Protein AF-A0A9P0K594-F1 (afdb_monomer)

Foldseek 3Di:
DPDDDPVVVVLVVLVVVLLVLLVVLVVLLVPDDDPVNVVLNVLNVLLSLLVVLCVVCVVLVVVLVVLLVVFDDDPCVVVVCVVCVVVVVVVVVVLVVVLVCVVVVVVVPPPDDDDDDDDDPDDCVVVVVVVLPPPDDDDVVVNSVVSSSVSSVSSSVSVVVSVVVLVVLVVSLVSSVVVLVVLVVCLVPDPDDPVVSVVSVVVSVVSVVSSVVSVVSSCVSCVVSCCVSVVSVVVVVVLVVVLVCLVVVPLVVPPVCVVVSVVVNVVSVVDDFDADVVPGTPDPVRVSVVSVVVVVVVVVVVVVVVVVD

Secondary structure (DSSP, 8-state):
-----HHHHHHHHHHHHHHHHHHHHHHHTTTS-HHHHHHHHHHHHHHHHHHHHHHHTHHHHHHHHHHHTTSPP-TTHHHHHHHHHHHHHHHHHHHHHHHHHHHHHHHS--TT------S---SHHHHHHHHTT--SSS-HHHHHHHHHHHHHHHHHHHHHHHHHHHHHHHHHHHHHHHHHHHHHHHHHT--S-HHHHHHHHHHHHHHHHHHHHHHHHHHHHHHHHHHHHHHHHHHHHHHHHHHHHHHHS-GGG-TTTHHHHHHHHHHHTSPP-EEETTTEEESHHHHHHHHHHHHHHHHHHHHHHTT--

InterPro domains:
  IPR004117 Olfactory receptor, insect [PF02949] (76-232)
  IPR004117 Olfactory receptor, insect [PF02949] (240-292)
  IPR004117 Olfactory receptor, insect [PTHR21137] (39-235)

Sequence (309 aa):
MKDTPQSFFVVLQLFDRIEKLLIYSYRIQHCLPSDKAEYVLLCVKYALVRTSVLFFGRKQMRALIETTKQFWGMENYEAIVKRTRKGRITYIWITFSFVLSGCLKRHLNLSQTGLYYPRFFSKHVWVLISDLSNPEISDKSNLSKQIHDIAEEWGLLGFISYDILVRTLLIQITVQLEMLNKKLLVLYDSKEPESIIRNKLRECVEHYCLLMWFADGVNKLFSKAFLVTFASDIFSCTISDLSTNAYLSNWQNNIDYRKDILLVIRAMQIPFGISAGSIMPINMQTLLAACKAMVSYCMFLRTVDGSAN

Mean predicted aligned er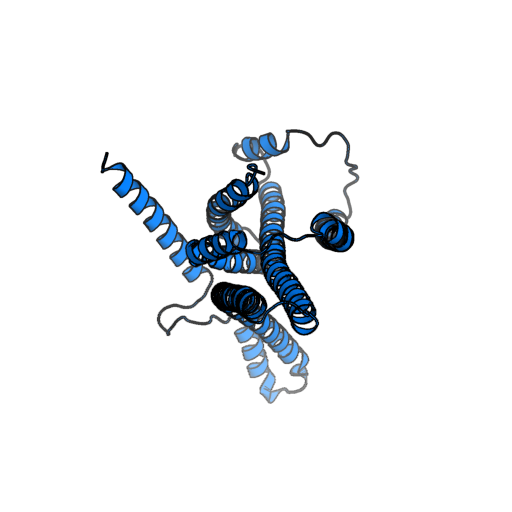ror: 14.57 Å

Organism: Acanthoscelides obtectus (NCBI:txid200917)

Structure (mmCIF, N/CA/C/O backbone):
data_AF-A0A9P0K594-F1
#
_entry.id   AF-A0A9P0K594-F1
#
loop_
_atom_site.group_PDB
_atom_site.id
_atom_site.type_symbol
_atom_site.label_atom_id
_atom_site.label_alt_id
_atom_site.label_comp_id
_atom_site.label_asym_id
_atom_site.label_entity_id
_atom_site.label_seq_id
_atom_site.pdbx_PDB_ins_code
_atom_site.Cartn_x
_atom_site.Cartn_y
_atom_site.Cartn_z
_atom_site.occupancy
_atom_site.B_iso_or_equiv
_atom_site.auth_seq_id
_atom_site.auth_comp_id
_atom_site.auth_asym_id
_atom_site.auth_atom_id
_atom_site.pdbx_PDB_model_num
ATOM 1 N N . MET A 1 1 ? -16.296 20.753 13.011 1.00 37.75 1 MET A N 1
ATOM 2 C CA . MET A 1 1 ? -15.073 20.619 12.189 1.00 37.75 1 MET A CA 1
ATOM 3 C C . MET A 1 1 ? -15.480 20.394 10.738 1.00 37.75 1 MET A C 1
ATOM 5 O O . MET A 1 1 ? -15.818 19.279 10.372 1.00 37.75 1 MET A O 1
ATOM 9 N N . LYS A 1 2 ? -15.540 21.466 9.944 1.00 37.59 2 LYS A N 1
ATOM 10 C CA . LYS A 1 2 ? -15.795 21.440 8.497 1.00 37.59 2 LYS A CA 1
ATOM 11 C C . LYS A 1 2 ? -14.609 22.135 7.840 1.00 37.59 2 LYS A C 1
ATOM 13 O O . LYS A 1 2 ? -14.719 23.303 7.532 1.00 37.59 2 LYS A O 1
ATOM 18 N N . ASP A 1 3 ? -13.475 21.455 7.737 1.00 51.53 3 ASP A N 1
ATOM 19 C CA . ASP A 1 3 ? -12.375 21.902 6.880 1.00 51.53 3 ASP A CA 1
ATOM 20 C C . ASP A 1 3 ? -11.425 20.739 6.625 1.00 51.53 3 ASP A C 1
ATOM 22 O O . ASP A 1 3 ? -10.676 20.347 7.516 1.00 51.53 3 ASP A O 1
ATOM 26 N N . THR A 1 4 ? -11.536 20.180 5.414 1.00 46.47 4 THR A N 1
ATOM 27 C CA . THR A 1 4 ? -10.555 19.493 4.536 1.00 46.47 4 THR A CA 1
ATOM 28 C C . THR A 1 4 ? -11.249 18.404 3.689 1.00 46.47 4 THR A C 1
ATOM 30 O O . THR A 1 4 ? -12.211 17.804 4.169 1.00 46.47 4 THR A O 1
ATOM 33 N N . PRO A 1 5 ? -10.816 18.150 2.424 1.00 50.62 5 PRO A N 1
ATOM 34 C CA . PRO A 1 5 ? -9.401 18.050 2.060 1.00 50.62 5 PRO A CA 1
ATOM 35 C C . PRO A 1 5 ? -8.961 18.767 0.776 1.00 50.62 5 PRO A C 1
ATOM 37 O O . PRO A 1 5 ? -9.141 18.274 -0.336 1.00 50.62 5 PRO A O 1
ATOM 40 N N . GLN A 1 6 ? -8.169 19.831 0.962 1.00 39.44 6 GLN A N 1
ATOM 41 C CA . GLN A 1 6 ? -7.168 20.286 -0.016 1.00 39.44 6 GLN A CA 1
ATOM 42 C C . GLN A 1 6 ? -6.188 19.166 -0.421 1.00 39.44 6 GLN A C 1
ATOM 44 O O . GLN A 1 6 ? -5.657 19.184 -1.528 1.00 39.44 6 GLN A O 1
ATOM 49 N N . SER A 1 7 ? -5.986 18.143 0.418 1.00 37.09 7 SER A N 1
ATOM 50 C CA . SER A 1 7 ? -5.142 16.986 0.093 1.00 37.09 7 SER A CA 1
ATOM 51 C C . SER A 1 7 ? -5.691 16.116 -1.049 1.00 37.09 7 SER A C 1
ATOM 53 O O . SER A 1 7 ? -4.927 15.379 -1.665 1.00 37.09 7 SER A O 1
ATOM 55 N N . PHE A 1 8 ? -6.981 16.222 -1.392 1.00 44.56 8 PHE A N 1
ATOM 56 C CA . PHE A 1 8 ? -7.616 15.399 -2.431 1.00 44.56 8 PHE A CA 1
ATOM 57 C C . PHE A 1 8 ? -7.384 15.934 -3.851 1.00 44.56 8 PHE A C 1
ATOM 59 O O . PHE A 1 8 ? -7.249 15.164 -4.803 1.00 44.56 8 PHE A O 1
ATOM 66 N N . PHE A 1 9 ? -7.279 17.259 -3.992 1.00 45.38 9 PHE A N 1
ATOM 67 C CA . PHE A 1 9 ? -6.970 17.911 -5.268 1.00 45.38 9 PHE A CA 1
ATOM 68 C C . PHE A 1 9 ? -5.552 17.558 -5.744 1.00 45.38 9 PHE A C 1
ATOM 70 O O . PHE A 1 9 ? -5.319 17.367 -6.935 1.00 45.38 9 PHE A O 1
ATOM 77 N N . VAL A 1 10 ? -4.631 17.358 -4.795 1.00 46.38 10 VAL A N 1
ATOM 78 C CA . VAL A 1 10 ? -3.248 16.931 -5.054 1.00 46.38 10 VAL A CA 1
ATOM 79 C C . VAL A 1 10 ? -3.199 15.537 -5.687 1.00 46.38 10 VAL A C 1
ATOM 81 O O . VAL A 1 10 ? -2.424 15.316 -6.613 1.00 46.38 10 VAL A O 1
ATOM 84 N N . VAL A 1 11 ? -4.060 14.609 -5.254 1.00 43.50 11 VAL A N 1
ATOM 85 C CA . VAL A 1 11 ? -4.103 13.236 -5.790 1.00 43.50 11 VAL A CA 1
ATOM 86 C C . VAL A 1 11 ? -4.628 13.213 -7.230 1.00 43.50 11 VAL A C 1
ATOM 88 O O . VAL A 1 11 ? -4.077 12.510 -8.072 1.00 43.50 11 VAL A O 1
ATOM 91 N N . LEU A 1 12 ? -5.646 14.020 -7.551 1.00 44.66 12 LEU A N 1
ATOM 92 C CA . LEU A 1 12 ? -6.168 14.141 -8.921 1.00 44.66 12 LEU A CA 1
ATOM 93 C C . LEU A 1 12 ? -5.188 14.851 -9.867 1.00 44.66 12 LEU A C 1
ATOM 95 O O . LEU A 1 12 ? -5.023 14.413 -11.003 1.00 44.66 12 LEU A O 1
ATOM 99 N N . GLN A 1 13 ? -4.476 15.878 -9.393 1.00 51.50 13 GLN A N 1
ATOM 100 C CA . GLN A 1 13 ? -3.387 16.505 -10.153 1.00 51.50 13 GLN A CA 1
ATOM 101 C C . GLN A 1 13 ? -2.198 15.561 -10.384 1.00 51.50 13 GLN A C 1
ATOM 103 O O . GLN A 1 13 ? -1.484 15.711 -11.375 1.00 51.50 13 GLN A O 1
ATOM 108 N N . LEU A 1 14 ? -1.983 14.582 -9.500 1.00 48.81 14 LEU A N 1
ATOM 109 C CA . LEU A 1 14 ? -0.972 13.540 -9.681 1.00 48.81 14 LEU A CA 1
ATOM 110 C C . LEU A 1 14 ? -1.296 12.635 -10.882 1.00 48.81 14 LEU A C 1
ATOM 112 O O . LEU A 1 14 ? -0.387 12.267 -11.620 1.00 48.81 14 LEU A O 1
ATOM 116 N N . PHE A 1 15 ? -2.577 12.336 -11.128 1.00 49.56 15 PHE A N 1
ATOM 117 C CA . PHE A 1 15 ? -3.004 11.478 -12.242 1.00 49.56 15 PHE A CA 1
ATOM 118 C C . PHE A 1 15 ? -2.795 12.112 -13.625 1.00 49.56 15 PHE A C 1
ATOM 120 O O . PHE A 1 15 ? -2.279 11.441 -14.514 1.00 49.56 15 PHE A O 1
ATOM 127 N N . ASP A 1 16 ? -3.090 13.404 -13.793 1.00 50.69 16 ASP A N 1
ATOM 128 C CA . ASP A 1 16 ? -2.850 14.138 -15.055 1.00 50.69 16 ASP A CA 1
ATOM 129 C C . ASP A 1 16 ? -1.342 14.251 -15.389 1.00 50.69 16 ASP A C 1
ATOM 131 O O . ASP A 1 16 ? -0.923 14.347 -16.543 1.00 50.69 16 ASP A O 1
ATOM 135 N N . ARG A 1 17 ? -0.481 14.181 -14.364 1.00 56.66 17 ARG A N 1
ATOM 136 C CA . ARG A 1 17 ? 0.984 14.189 -14.514 1.00 56.66 17 ARG A CA 1
ATOM 137 C C . ARG A 1 17 ? 1.564 12.819 -14.880 1.00 56.66 17 ARG A C 1
ATOM 139 O O . ARG A 1 17 ? 2.596 12.770 -15.547 1.00 56.66 17 ARG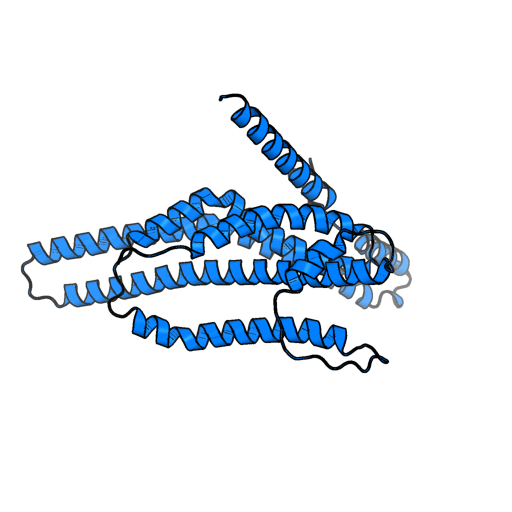 A O 1
ATOM 146 N N . ILE A 1 18 ? 0.903 11.722 -14.504 1.00 51.19 18 ILE A N 1
ATOM 147 C CA . ILE A 1 18 ? 1.322 10.351 -14.849 1.00 51.19 18 ILE A CA 1
ATOM 148 C C . ILE A 1 18 ? 1.210 10.096 -16.362 1.00 51.19 18 ILE A C 1
ATOM 150 O O . ILE A 1 18 ? 2.094 9.470 -16.944 1.00 51.19 18 ILE A O 1
ATOM 154 N N . GLU A 1 19 ? 0.190 10.647 -17.027 1.00 52.56 19 GLU A N 1
ATOM 155 C CA . GLU A 1 19 ? 0.042 10.574 -18.490 1.00 52.56 19 GLU A CA 1
ATOM 156 C C . GLU A 1 19 ? 1.221 11.239 -19.220 1.00 52.56 19 GLU A C 1
ATOM 158 O O . GLU A 1 19 ? 1.791 10.682 -20.161 1.00 52.56 19 GLU A O 1
ATOM 163 N N . LYS A 1 20 ? 1.669 12.398 -18.723 1.00 58.66 20 LYS A N 1
ATOM 164 C CA . LYS A 1 20 ? 2.838 13.104 -19.266 1.00 58.66 20 LYS A CA 1
ATOM 165 C C . LYS A 1 20 ? 4.134 12.321 -19.039 1.00 58.66 20 LYS A C 1
ATOM 167 O O . LYS A 1 20 ? 4.968 12.281 -19.939 1.00 58.66 20 LYS A O 1
ATOM 172 N N . LEU A 1 21 ? 4.280 11.645 -17.894 1.00 53.19 21 LEU A N 1
ATOM 173 C CA . LEU A 1 21 ? 5.425 10.772 -17.591 1.00 53.19 21 LEU A CA 1
ATOM 174 C C . LEU A 1 21 ? 5.492 9.536 -18.510 1.00 53.19 21 LEU A C 1
ATOM 176 O O . LEU A 1 21 ? 6.586 9.120 -18.893 1.00 53.19 21 LEU A O 1
ATOM 180 N N . LEU A 1 22 ? 4.346 8.981 -18.920 1.00 53.72 22 LEU A N 1
ATOM 181 C CA . LEU A 1 22 ? 4.273 7.862 -19.872 1.00 53.72 22 LEU A CA 1
ATOM 182 C C . LEU A 1 22 ? 4.777 8.243 -21.267 1.00 53.72 22 LEU A C 1
ATOM 184 O O . LEU A 1 22 ? 5.574 7.520 -21.862 1.00 53.72 22 LEU A O 1
ATOM 188 N N . ILE A 1 23 ? 4.346 9.398 -21.777 1.00 58.41 23 ILE A N 1
ATOM 189 C CA . ILE A 1 23 ? 4.795 9.920 -23.076 1.00 58.41 23 ILE A CA 1
ATOM 190 C C . ILE A 1 23 ? 6.301 10.230 -23.037 1.00 58.41 23 ILE A C 1
ATOM 192 O O . ILE A 1 23 ? 7.009 10.037 -24.029 1.00 58.41 23 ILE A O 1
ATOM 196 N N . TYR A 1 24 ? 6.800 10.672 -21.881 1.00 58.31 24 TYR A N 1
ATOM 197 C CA . TYR A 1 24 ? 8.203 11.019 -21.688 1.00 58.31 24 TYR A CA 1
ATOM 198 C C . TYR A 1 24 ? 9.124 9.793 -21.617 1.00 58.31 24 TYR A C 1
ATOM 200 O O . TYR A 1 24 ? 10.158 9.767 -22.285 1.00 58.31 24 TYR A O 1
ATOM 208 N N . SER A 1 25 ? 8.737 8.754 -20.868 1.00 53.56 25 SER A N 1
ATOM 209 C CA . SER A 1 25 ? 9.539 7.527 -20.726 1.00 53.56 25 SER A CA 1
ATOM 210 C C . SER A 1 25 ? 9.763 6.815 -22.065 1.00 53.56 25 SER A C 1
ATOM 212 O O . SER A 1 25 ? 10.855 6.308 -22.321 1.00 53.56 25 SER A O 1
ATOM 214 N N . TYR A 1 26 ? 8.778 6.877 -22.967 1.00 57.50 26 TYR A N 1
ATOM 215 C CA . TYR A 1 26 ? 8.894 6.352 -24.327 1.00 57.50 26 TYR A CA 1
ATOM 216 C C . TYR A 1 26 ? 9.979 7.053 -25.157 1.00 57.50 26 TYR A C 1
ATOM 218 O O . TYR A 1 26 ? 10.707 6.403 -25.903 1.00 57.50 26 TYR A O 1
ATOM 226 N N . ARG A 1 27 ? 10.126 8.377 -25.021 1.00 58.50 27 ARG A N 1
ATOM 227 C CA . ARG A 1 27 ? 11.164 9.133 -25.744 1.00 58.50 27 ARG A CA 1
ATOM 228 C C . ARG A 1 27 ? 12.565 8.859 -25.197 1.00 58.50 27 ARG A C 1
ATOM 230 O O . ARG A 1 27 ? 13.514 8.817 -25.972 1.00 58.50 27 ARG A O 1
ATOM 237 N N . ILE A 1 28 ? 12.686 8.632 -23.889 1.00 55.47 28 ILE A N 1
ATOM 238 C CA . ILE A 1 28 ? 13.959 8.342 -23.210 1.00 55.47 28 ILE A CA 1
ATOM 239 C C . ILE A 1 28 ? 14.567 7.012 -23.693 1.00 55.47 28 ILE A C 1
ATOM 241 O O . ILE A 1 28 ? 15.782 6.922 -23.858 1.00 55.47 28 ILE A O 1
ATOM 245 N N . GLN A 1 29 ? 13.737 6.008 -23.999 1.00 55.19 29 GLN A N 1
ATOM 246 C CA . GLN A 1 29 ? 14.190 4.681 -24.439 1.00 55.19 29 GLN A CA 1
ATOM 247 C C . GLN A 1 29 ? 15.025 4.705 -25.737 1.00 55.19 29 GLN A C 1
ATOM 249 O O . GLN A 1 29 ? 15.831 3.806 -25.956 1.00 55.19 29 GLN A O 1
ATOM 254 N N . HIS A 1 30 ? 14.879 5.733 -26.579 1.00 59.25 30 HIS A N 1
ATOM 255 C CA . HIS A 1 30 ? 15.617 5.860 -27.840 1.00 59.25 30 HIS A CA 1
ATOM 256 C C . HIS A 1 30 ? 16.958 6.610 -27.728 1.00 59.25 30 HIS A C 1
ATOM 258 O O . HIS A 1 30 ? 17.701 6.643 -28.706 1.00 59.25 30 HIS A O 1
ATOM 264 N N . CYS A 1 31 ? 17.282 7.202 -26.572 1.00 55.47 31 CYS A N 1
ATOM 265 C CA . CYS A 1 31 ? 18.417 8.126 -26.435 1.00 55.47 31 CYS A CA 1
ATOM 266 C C . CYS A 1 31 ? 19.561 7.629 -25.528 1.00 55.47 31 CYS A C 1
ATOM 268 O O . CYS A 1 31 ? 20.557 8.338 -25.395 1.00 55.47 31 CYS A O 1
ATOM 270 N N . LEU A 1 32 ? 19.444 6.462 -24.881 1.00 53.22 32 LEU A N 1
ATOM 271 C CA . LEU A 1 32 ? 20.376 6.028 -23.826 1.00 53.22 32 LEU A CA 1
ATOM 272 C C . LEU A 1 32 ? 21.213 4.786 -24.185 1.00 53.22 32 LEU A C 1
ATOM 274 O O . LEU A 1 32 ? 20.723 3.897 -24.882 1.00 53.22 32 LEU A O 1
ATOM 278 N N . PRO A 1 33 ? 22.443 4.673 -23.636 1.00 62.56 33 PRO A N 1
ATOM 279 C CA . PRO A 1 33 ? 23.202 3.424 -23.609 1.00 62.56 33 PRO A CA 1
ATOM 280 C C . PRO A 1 33 ? 22.428 2.332 -22.856 1.00 62.56 33 PRO A C 1
ATOM 282 O O . PRO A 1 33 ? 21.849 2.603 -21.797 1.00 62.56 33 PRO A O 1
ATOM 285 N N . SER A 1 34 ? 22.457 1.111 -23.396 1.00 60.75 34 SER A N 1
ATOM 286 C CA . SER A 1 34 ? 21.616 -0.032 -22.997 1.00 60.75 34 SER A CA 1
ATOM 287 C C . SER A 1 34 ? 21.572 -0.269 -21.480 1.00 60.75 34 SER A C 1
ATOM 289 O O . SER A 1 34 ? 20.502 -0.394 -20.892 1.00 60.75 34 SER A O 1
ATOM 291 N N . ASP A 1 35 ? 22.727 -0.228 -20.825 1.00 55.16 35 ASP A N 1
ATOM 292 C CA . ASP A 1 35 ? 22.915 -0.763 -19.472 1.00 55.16 35 ASP A CA 1
ATOM 293 C C . ASP A 1 35 ? 22.298 0.131 -18.377 1.00 55.16 35 ASP A C 1
ATOM 295 O O . ASP A 1 35 ? 21.862 -0.343 -17.330 1.00 55.16 35 ASP A O 1
ATOM 299 N N . LYS A 1 36 ? 22.239 1.452 -18.605 1.00 58.94 36 LYS A N 1
ATOM 300 C CA . LYS A 1 36 ? 21.627 2.413 -17.662 1.00 58.94 36 LYS A CA 1
ATOM 301 C C . LYS A 1 36 ? 20.150 2.651 -17.960 1.00 58.94 36 LYS A C 1
ATOM 303 O O . LYS A 1 36 ? 19.387 2.958 -17.045 1.00 58.94 36 LYS A O 1
ATOM 308 N N . ALA A 1 37 ? 19.753 2.493 -19.224 1.00 62.16 37 ALA A N 1
ATOM 309 C CA . ALA A 1 37 ? 18.364 2.617 -19.642 1.00 62.16 37 ALA A CA 1
ATOM 310 C C . ALA A 1 37 ? 17.477 1.571 -18.955 1.00 62.16 37 ALA A C 1
ATOM 312 O O . ALA A 1 37 ? 16.358 1.890 -18.561 1.00 62.16 37 ALA A O 1
ATOM 313 N N . GLU A 1 38 ? 17.978 0.347 -18.763 1.00 61.81 38 GLU A N 1
ATOM 314 C CA . GLU A 1 38 ? 17.195 -0.750 -18.189 1.00 61.81 38 GLU A CA 1
ATOM 315 C C . GLU A 1 38 ? 16.740 -0.488 -16.753 1.00 61.81 38 GLU A C 1
ATOM 317 O O . GLU A 1 38 ? 15.555 -0.656 -16.462 1.00 61.81 38 GLU A O 1
ATOM 322 N N . TYR A 1 39 ? 17.630 -0.020 -15.871 1.00 61.00 39 TYR A N 1
ATOM 323 C CA . TYR A 1 39 ? 17.284 0.219 -14.465 1.00 61.00 39 TYR A CA 1
ATOM 324 C C . TYR A 1 39 ? 16.237 1.326 -14.306 1.00 61.00 39 TYR A C 1
ATOM 326 O O . TYR A 1 39 ? 15.264 1.185 -13.566 1.00 61.00 39 TYR A O 1
ATOM 334 N N . VAL A 1 40 ? 16.394 2.430 -15.034 1.00 62.00 40 VAL A N 1
ATOM 335 C CA . VAL A 1 40 ? 15.448 3.550 -14.946 1.00 62.00 40 VAL A CA 1
ATOM 336 C C . VAL A 1 40 ? 14.124 3.204 -15.599 1.00 62.00 40 VAL A C 1
ATOM 338 O O . VAL A 1 40 ? 13.068 3.512 -15.047 1.00 62.00 40 VAL A O 1
ATOM 341 N N . LEU A 1 41 ? 14.155 2.474 -16.712 1.00 66.56 41 LEU A N 1
ATOM 342 C CA . LEU A 1 41 ? 12.946 1.945 -17.319 1.00 66.56 41 LEU A CA 1
ATOM 343 C C . LEU A 1 41 ? 12.225 0.982 -16.366 1.00 66.56 41 LEU A C 1
ATOM 345 O O . LEU A 1 41 ? 10.999 1.010 -16.302 1.00 66.56 41 LEU A O 1
ATOM 349 N N . LEU A 1 42 ? 12.958 0.168 -15.603 1.00 67.12 42 LEU A N 1
ATOM 350 C CA . LEU A 1 42 ? 12.404 -0.722 -14.586 1.00 67.12 42 LEU A CA 1
ATOM 351 C C . LEU A 1 42 ? 11.715 0.074 -13.465 1.00 67.12 42 LEU A C 1
ATOM 353 O O . LEU A 1 42 ? 10.530 -0.134 -13.216 1.00 67.12 42 LEU A O 1
ATOM 357 N N . CYS A 1 43 ? 12.395 1.050 -12.857 1.00 65.81 43 CYS A N 1
ATOM 358 C CA . CYS A 1 43 ? 11.819 1.914 -11.818 1.00 65.81 43 CYS A CA 1
ATOM 359 C C . CYS A 1 43 ? 10.559 2.652 -12.298 1.00 65.81 43 CYS A C 1
ATOM 361 O O . CYS A 1 43 ? 9.540 2.685 -11.602 1.00 65.81 43 CYS A O 1
ATOM 363 N N . VAL A 1 44 ? 10.600 3.199 -13.516 1.00 68.44 44 VAL A N 1
ATOM 364 C CA . VAL A 1 44 ? 9.455 3.875 -14.133 1.00 68.44 44 VAL A CA 1
ATOM 365 C C . VAL A 1 44 ? 8.314 2.886 -14.385 1.00 68.44 44 VAL A C 1
ATOM 367 O O . VAL A 1 44 ? 7.172 3.195 -14.054 1.00 68.44 44 VAL A O 1
ATOM 370 N N . LYS A 1 45 ? 8.592 1.670 -14.875 1.00 71.81 45 LYS A N 1
ATOM 371 C CA . LYS A 1 45 ? 7.578 0.611 -15.041 1.00 71.81 45 LYS A CA 1
ATOM 372 C C . LYS A 1 45 ? 6.895 0.271 -13.718 1.00 71.81 45 LYS A C 1
ATOM 374 O O . LYS A 1 45 ? 5.668 0.230 -13.677 1.00 71.81 45 LYS A O 1
ATOM 379 N N . TYR A 1 46 ? 7.651 0.091 -12.636 1.00 71.88 46 TYR A N 1
ATOM 380 C CA . TYR A 1 46 ? 7.075 -0.198 -11.318 1.00 71.88 46 TYR A CA 1
ATOM 381 C C . TYR A 1 46 ? 6.178 0.927 -10.813 1.00 71.88 46 TYR A C 1
ATOM 383 O O . TYR A 1 46 ? 5.049 0.676 -10.379 1.00 71.88 46 TYR A O 1
ATOM 391 N N . ALA A 1 47 ? 6.646 2.173 -10.907 1.00 71.06 47 ALA A N 1
ATOM 392 C CA . ALA A 1 47 ? 5.860 3.334 -10.512 1.00 71.06 47 ALA A CA 1
ATOM 393 C C . ALA A 1 47 ? 4.567 3.445 -11.338 1.00 71.06 47 ALA A C 1
ATOM 395 O O . ALA A 1 47 ? 3.490 3.692 -10.786 1.00 71.06 47 ALA A O 1
ATOM 396 N N . LEU A 1 48 ? 4.647 3.195 -12.647 1.00 72.12 48 LEU A N 1
ATOM 397 C CA . LEU A 1 48 ? 3.508 3.226 -13.562 1.00 72.12 48 LEU A CA 1
ATOM 398 C C . LEU A 1 48 ? 2.498 2.118 -13.288 1.00 72.12 48 LEU A C 1
ATOM 400 O O . LEU A 1 48 ? 1.302 2.390 -13.256 1.00 72.12 48 LEU A O 1
ATOM 404 N N . VAL A 1 49 ? 2.945 0.884 -13.054 1.00 74.94 49 VAL A N 1
ATOM 405 C CA . VAL A 1 49 ? 2.053 -0.236 -12.724 1.00 74.94 49 VAL A CA 1
ATOM 406 C C . VAL A 1 49 ? 1.283 0.065 -11.438 1.00 74.94 49 VAL A C 1
ATOM 408 O O . VAL A 1 49 ? 0.056 -0.038 -11.415 1.00 74.94 49 VAL A O 1
ATOM 411 N N . ARG A 1 50 ? 1.970 0.517 -10.383 1.00 76.75 50 ARG A N 1
ATOM 412 C CA . ARG A 1 50 ? 1.333 0.842 -9.096 1.00 76.75 50 ARG A CA 1
ATOM 413 C C . ARG A 1 50 ? 0.345 2.002 -9.208 1.00 76.75 50 ARG A C 1
ATOM 415 O O . ARG A 1 50 ? -0.780 1.911 -8.717 1.00 76.75 50 ARG A O 1
ATOM 422 N N . THR A 1 51 ? 0.729 3.079 -9.892 1.00 75.31 51 THR A N 1
ATOM 423 C CA . THR A 1 51 ? -0.161 4.231 -10.112 1.00 75.31 51 THR A CA 1
ATOM 424 C C . THR A 1 51 ? -1.337 3.893 -11.028 1.00 75.31 51 THR A C 1
ATOM 426 O O . THR A 1 51 ? -2.452 4.358 -10.787 1.00 75.31 51 THR A O 1
ATOM 429 N N . SER A 1 52 ? -1.144 3.008 -12.007 1.00 77.25 52 SER A N 1
ATOM 430 C CA . SER A 1 52 ? -2.221 2.483 -12.851 1.00 77.25 52 SER A CA 1
ATOM 431 C C . SER A 1 52 ? -3.239 1.693 -12.037 1.00 77.25 52 SER A C 1
ATOM 433 O O . SER A 1 52 ? -4.438 1.852 -12.247 1.00 77.25 52 SER A O 1
ATOM 435 N N . VAL A 1 53 ? -2.804 0.896 -11.055 1.00 79.00 53 VAL A N 1
ATOM 436 C CA . VAL A 1 53 ? -3.742 0.189 -10.168 1.00 79.00 53 VAL A CA 1
ATOM 437 C C . VAL A 1 53 ? -4.600 1.169 -9.373 1.00 79.00 53 VAL A C 1
ATOM 439 O O . VAL A 1 53 ? -5.814 0.982 -9.295 1.00 79.00 53 VAL A O 1
ATOM 442 N N . LEU A 1 54 ? -4.020 2.260 -8.865 1.00 80.00 54 LEU A N 1
ATOM 443 C CA . LEU A 1 54 ? -4.801 3.322 -8.222 1.00 80.00 54 LEU A CA 1
ATOM 444 C C . LEU A 1 54 ? -5.768 4.006 -9.201 1.00 80.00 54 LEU A C 1
ATOM 446 O O . LEU A 1 54 ? -6.890 4.340 -8.820 1.00 80.00 54 LEU A O 1
ATOM 450 N N . PHE A 1 55 ? -5.362 4.188 -10.459 1.00 79.19 55 PHE A N 1
ATOM 451 C CA . PHE A 1 55 ? -6.198 4.798 -11.492 1.00 79.19 55 PHE A CA 1
ATOM 452 C C . PHE A 1 55 ? -7.393 3.916 -11.875 1.00 79.19 55 PHE A C 1
ATOM 454 O O . PHE A 1 55 ? -8.536 4.381 -11.862 1.00 79.19 55 PHE A O 1
ATOM 461 N N . PHE A 1 56 ? -7.164 2.635 -12.172 1.00 81.12 56 PHE A N 1
ATOM 462 C CA . PHE A 1 56 ? -8.235 1.683 -12.484 1.00 81.12 56 PHE A CA 1
ATOM 463 C C . PHE A 1 56 ? -9.111 1.402 -11.263 1.00 81.12 56 PHE A C 1
ATOM 465 O O . PHE A 1 56 ? -10.332 1.292 -11.376 1.00 81.12 56 PHE A O 1
ATOM 472 N N . GLY A 1 57 ? -8.501 1.379 -10.081 1.00 84.12 57 GLY A N 1
ATOM 473 C CA . GLY A 1 57 ? -9.171 1.231 -8.800 1.00 84.12 57 GLY A CA 1
ATOM 474 C C . GLY A 1 57 ? -9.788 2.516 -8.246 1.00 84.12 57 GLY A C 1
ATOM 475 O O . GLY A 1 57 ? -10.279 2.507 -7.121 1.00 84.12 57 GLY A O 1
ATOM 476 N N . ARG A 1 58 ? -9.819 3.631 -8.994 1.00 86.38 58 ARG A N 1
ATOM 477 C CA . ARG A 1 58 ? -10.235 4.946 -8.461 1.00 86.38 58 ARG A CA 1
ATOM 478 C C . ARG A 1 58 ? -11.633 4.962 -7.842 1.00 86.38 58 ARG A C 1
ATOM 480 O O . ARG A 1 58 ? -11.862 5.669 -6.865 1.00 86.38 58 ARG A O 1
ATOM 487 N N . LYS A 1 59 ? -12.576 4.186 -8.396 1.00 89.50 59 LYS A N 1
ATOM 488 C CA . LYS A 1 59 ? -13.942 4.067 -7.853 1.00 89.50 59 LYS A CA 1
ATOM 489 C C . LYS A 1 59 ? -13.929 3.358 -6.495 1.00 89.50 59 LYS A C 1
ATOM 491 O O . LYS A 1 59 ? -14.575 3.828 -5.566 1.00 89.50 59 LYS A O 1
ATOM 496 N N . GLN A 1 60 ? -13.155 2.279 -6.377 1.00 90.81 60 GLN A N 1
ATOM 497 C CA . GLN A 1 60 ? -12.989 1.527 -5.129 1.00 90.81 60 GLN A CA 1
ATOM 498 C C . GLN A 1 60 ? -12.235 2.357 -4.092 1.00 90.81 60 GLN A C 1
ATOM 500 O O . GLN A 1 60 ? -12.677 2.449 -2.957 1.00 90.81 60 GLN A O 1
ATOM 505 N N . MET A 1 61 ? -11.163 3.041 -4.497 1.00 89.56 61 MET A N 1
ATOM 506 C CA . MET A 1 61 ? -10.429 3.961 -3.630 1.00 89.56 61 MET A CA 1
ATOM 507 C C . MET A 1 61 ? -11.336 5.079 -3.101 1.00 89.56 61 MET A C 1
ATOM 509 O O . MET A 1 61 ? -11.330 5.362 -1.908 1.00 89.56 61 MET A O 1
ATOM 513 N N . ARG A 1 62 ? -12.169 5.690 -3.957 1.00 89.00 62 ARG A N 1
ATOM 514 C CA . ARG A 1 62 ? -13.153 6.690 -3.516 1.00 89.00 62 ARG A CA 1
ATOM 515 C C . ARG A 1 62 ? -14.141 6.098 -2.508 1.00 89.00 62 ARG A C 1
ATOM 517 O O . ARG A 1 62 ? -14.404 6.741 -1.501 1.00 89.00 62 ARG A O 1
ATOM 524 N N . ALA A 1 63 ? -14.657 4.896 -2.766 1.00 93.38 63 ALA A N 1
ATOM 525 C CA . ALA A 1 63 ? -15.569 4.214 -1.850 1.00 93.38 63 ALA A CA 1
ATOM 526 C C . ALA A 1 63 ? -14.909 3.938 -0.491 1.00 93.38 63 ALA A C 1
ATOM 528 O O . ALA A 1 63 ? -15.496 4.270 0.531 1.00 93.38 63 ALA A O 1
ATOM 529 N N . LEU A 1 64 ? -13.666 3.440 -0.477 1.00 91.12 64 LEU A N 1
ATOM 530 C CA . LEU A 1 64 ? -12.886 3.244 0.748 1.00 91.12 64 LEU A CA 1
ATOM 531 C C . LEU A 1 64 ? -12.764 4.548 1.534 1.00 91.12 64 LEU A C 1
ATOM 533 O O . LEU A 1 64 ? -13.078 4.587 2.719 1.00 91.12 64 LEU A O 1
ATOM 537 N N . ILE A 1 65 ? -12.363 5.634 0.873 1.00 88.31 65 ILE A N 1
ATOM 538 C CA . ILE A 1 65 ? -12.219 6.933 1.536 1.00 88.31 65 ILE A CA 1
ATOM 539 C C . ILE A 1 65 ? -13.559 7.404 2.113 1.00 88.31 65 ILE A C 1
ATOM 541 O O . ILE A 1 65 ? -13.593 7.906 3.234 1.00 88.31 65 ILE A O 1
ATOM 545 N N . GLU A 1 66 ? -14.668 7.198 1.409 1.00 91.31 66 GLU A N 1
ATOM 546 C CA . GLU A 1 66 ? -15.989 7.551 1.929 1.00 91.31 66 GLU A CA 1
ATOM 547 C C . GLU A 1 66 ? -16.372 6.706 3.152 1.00 91.31 66 GLU A C 1
ATOM 549 O O . GLU A 1 66 ? -16.870 7.246 4.138 1.00 91.31 66 GLU A O 1
ATOM 554 N N . THR A 1 67 ? -16.050 5.410 3.148 1.00 92.75 67 THR A N 1
ATOM 555 C CA . THR A 1 67 ? -16.229 4.527 4.308 1.00 92.75 67 THR A CA 1
ATOM 556 C C . THR A 1 67 ? -15.405 4.989 5.511 1.00 92.75 67 THR A C 1
ATOM 558 O O . THR A 1 67 ? -15.899 4.917 6.634 1.00 92.75 67 THR A O 1
ATOM 561 N N . THR A 1 68 ? -14.202 5.552 5.317 1.00 91.19 68 THR A N 1
ATOM 562 C CA . THR A 1 68 ? -13.408 6.075 6.451 1.00 91.19 68 THR A CA 1
ATOM 563 C C . THR A 1 68 ? -14.093 7.218 7.205 1.00 91.19 68 THR A C 1
ATOM 565 O O . THR A 1 68 ? -13.779 7.444 8.370 1.00 91.19 68 THR A O 1
ATOM 568 N N . LYS A 1 69 ? -15.057 7.922 6.593 1.00 91.00 69 LYS A N 1
ATOM 569 C CA . LYS A 1 69 ? -15.836 8.973 7.272 1.00 91.00 69 LYS A CA 1
ATOM 570 C C . LYS A 1 69 ? -16.832 8.419 8.289 1.00 91.00 69 LYS A C 1
ATOM 572 O O . LYS A 1 69 ? -17.269 9.155 9.164 1.00 91.00 69 LYS A O 1
ATOM 577 N N . GLN A 1 70 ? -17.197 7.146 8.155 1.00 94.56 70 GLN A N 1
ATOM 578 C CA . GLN A 1 70 ? -18.103 6.443 9.063 1.00 94.56 70 GLN A CA 1
ATOM 579 C C . GLN A 1 70 ? -17.353 5.814 10.245 1.00 94.56 70 GLN A C 1
ATOM 581 O O . GLN A 1 70 ? -17.972 5.244 11.138 1.00 94.56 70 GLN A O 1
ATOM 586 N N . PHE A 1 71 ? -16.019 5.902 10.262 1.00 94.69 71 PHE A N 1
ATOM 587 C CA . PHE A 1 71 ? -15.218 5.391 11.364 1.00 94.69 71 PHE A CA 1
ATOM 588 C C . PHE A 1 71 ? -15.471 6.177 12.649 1.00 94.69 71 PHE A C 1
ATOM 590 O O . PHE A 1 71 ? -15.721 7.385 12.624 1.00 94.69 71 PHE A O 1
ATOM 597 N N . TRP A 1 72 ? -15.353 5.500 13.792 1.00 96.00 72 TRP A N 1
ATOM 598 C CA . TRP A 1 72 ? -15.490 6.162 15.080 1.00 96.00 72 TRP A CA 1
ATOM 599 C C . TRP A 1 72 ? -14.415 7.230 15.268 1.00 96.00 72 TRP A C 1
ATOM 601 O O . TRP A 1 72 ? -13.244 7.043 14.912 1.00 96.00 72 TRP A O 1
ATOM 611 N N . GLY A 1 73 ? -14.830 8.342 15.877 1.00 92.44 73 GLY A N 1
ATOM 612 C CA . GLY A 1 73 ? -13.934 9.422 16.261 1.00 92.44 73 GLY A CA 1
ATOM 613 C C . GLY A 1 73 ? -12.868 8.914 17.226 1.00 92.44 73 GLY A C 1
ATOM 614 O O . GLY A 1 73 ? -13.175 8.317 18.253 1.00 92.44 73 GLY A O 1
ATOM 615 N N . MET A 1 74 ? -11.600 9.143 16.897 1.00 85.94 74 MET A N 1
ATOM 616 C CA . MET A 1 74 ? -10.489 8.745 17.756 1.00 85.94 74 MET A CA 1
ATOM 617 C C . MET A 1 74 ? -10.406 9.678 18.968 1.00 85.94 74 MET A C 1
ATOM 619 O O . MET A 1 74 ? -9.929 10.805 18.843 1.00 85.94 74 MET A O 1
ATOM 623 N N . GLU A 1 75 ? -10.783 9.183 20.148 1.00 82.94 75 GLU A N 1
ATOM 624 C CA . GLU A 1 75 ? -10.747 9.926 21.425 1.00 82.94 75 GLU A CA 1
ATOM 625 C C . GLU A 1 75 ? -9.342 10.444 21.793 1.00 82.94 75 GLU A C 1
ATOM 627 O O . GLU A 1 75 ? -9.198 11.357 22.595 1.00 82.94 75 GLU A O 1
ATOM 632 N N . ASN A 1 76 ? -8.293 9.902 21.164 1.00 82.81 76 ASN A N 1
ATOM 633 C CA . ASN A 1 76 ? -6.893 10.257 21.397 1.00 82.81 76 ASN A CA 1
ATOM 634 C C . ASN A 1 76 ? -6.123 10.541 20.097 1.00 82.81 76 ASN A C 1
ATOM 636 O O . ASN A 1 76 ? -4.941 10.198 19.983 1.00 82.81 76 ASN A O 1
ATOM 640 N N . TYR A 1 77 ? -6.775 11.142 19.095 1.00 77.69 77 TYR A N 1
ATOM 641 C CA . TYR A 1 77 ? -6.146 11.390 17.793 1.00 77.69 77 TYR A CA 1
ATOM 642 C C . TYR A 1 77 ? -4.805 12.123 17.916 1.00 77.69 77 TYR A C 1
ATOM 644 O O . TYR A 1 77 ? -3.800 11.658 17.381 1.00 77.69 77 TYR A O 1
ATOM 652 N N . GLU A 1 78 ? -4.752 13.221 18.675 1.00 80.75 78 GLU A N 1
ATOM 653 C CA . GLU A 1 78 ? -3.520 13.998 18.840 1.00 80.75 78 GLU A CA 1
ATOM 654 C C . GLU A 1 78 ? -2.394 13.189 19.486 1.00 80.75 78 GLU A C 1
ATOM 656 O O . GLU A 1 78 ? -1.251 13.241 19.026 1.00 80.75 78 GLU A O 1
ATOM 661 N N . ALA A 1 79 ? -2.703 12.391 20.512 1.00 81.62 79 ALA A N 1
ATOM 662 C CA . ALA A 1 79 ? -1.717 11.555 21.188 1.00 81.62 79 ALA A CA 1
ATOM 663 C C . ALA A 1 79 ? -1.171 10.463 20.253 1.00 81.62 79 ALA A C 1
ATOM 665 O O . ALA A 1 79 ? 0.044 10.259 20.183 1.00 81.62 79 ALA A O 1
ATOM 666 N N . ILE A 1 80 ? -2.040 9.808 19.473 1.00 76.94 80 ILE A N 1
ATOM 667 C CA . ILE A 1 80 ? -1.649 8.793 18.482 1.00 76.94 80 ILE A CA 1
ATOM 668 C C . ILE A 1 80 ? -0.825 9.430 17.358 1.00 76.94 80 ILE A C 1
ATOM 670 O O . ILE A 1 80 ? 0.227 8.906 16.977 1.00 76.94 80 ILE A O 1
ATOM 674 N N . VAL A 1 81 ? -1.248 10.589 16.851 1.00 76.69 81 VAL A N 1
ATOM 675 C CA . VAL A 1 81 ? -0.516 11.353 15.835 1.00 76.69 81 VAL A CA 1
ATOM 676 C C . VAL A 1 81 ? 0.856 11.745 16.358 1.00 76.69 81 VAL A C 1
ATOM 678 O O . VAL A 1 81 ? 1.834 11.560 15.638 1.00 76.69 81 VAL A O 1
ATOM 681 N N . LYS A 1 82 ? 0.964 12.221 17.602 1.00 79.19 82 LYS A N 1
ATOM 682 C CA . LYS A 1 82 ? 2.234 12.597 18.239 1.00 79.19 82 LYS A CA 1
ATOM 683 C C 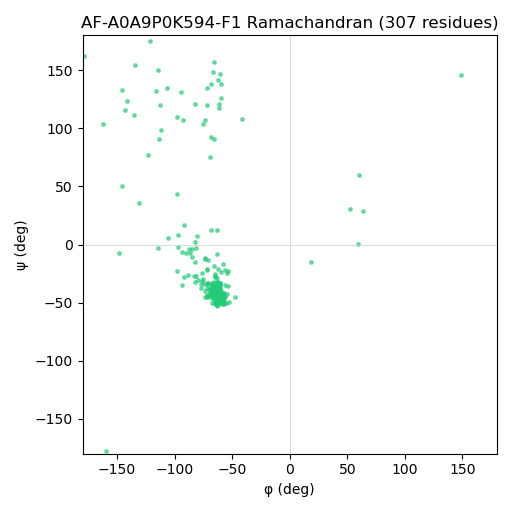. LYS A 1 82 ? 3.143 11.383 18.452 1.00 79.19 82 LYS A C 1
ATOM 685 O O . LYS A 1 82 ? 4.337 11.475 18.163 1.00 79.19 82 LYS A O 1
ATOM 690 N N . ARG A 1 83 ? 2.587 10.233 18.857 1.00 80.56 83 ARG A N 1
ATOM 691 C CA . ARG A 1 83 ? 3.313 8.958 19.019 1.00 80.56 83 ARG A CA 1
ATOM 692 C C . ARG A 1 83 ? 3.872 8.445 17.692 1.00 80.56 83 ARG A C 1
ATOM 694 O O . ARG A 1 83 ? 5.038 8.074 17.610 1.00 80.56 83 ARG A O 1
ATOM 701 N N . THR A 1 84 ? 3.064 8.484 16.635 1.00 75.88 84 THR A N 1
ATOM 702 C CA . THR A 1 84 ? 3.444 8.020 15.288 1.00 75.88 84 THR A CA 1
ATOM 703 C C . THR A 1 84 ? 4.227 9.062 14.485 1.00 75.88 84 THR A C 1
ATOM 705 O O . THR A 1 84 ? 4.880 8.714 13.501 1.00 75.88 84 THR A O 1
ATOM 708 N N . ARG A 1 85 ? 4.223 10.339 14.900 1.00 79.19 85 ARG A N 1
ATOM 709 C CA . ARG A 1 85 ? 4.930 11.444 14.228 1.00 79.19 85 ARG A CA 1
ATOM 710 C C . ARG A 1 85 ? 6.419 11.166 14.103 1.00 79.19 85 ARG A C 1
ATOM 712 O O . ARG A 1 85 ? 6.942 11.335 13.009 1.00 79.19 85 ARG A O 1
ATOM 719 N N . LYS A 1 86 ? 7.077 10.711 15.175 1.00 74.19 86 LYS A N 1
ATOM 720 C CA . LYS A 1 86 ? 8.509 10.372 15.127 1.00 74.19 86 LYS A CA 1
ATOM 721 C C . LYS A 1 86 ? 8.775 9.285 14.087 1.00 74.19 86 LYS A C 1
ATOM 723 O O . LYS A 1 86 ? 9.571 9.518 13.195 1.00 74.19 86 LYS A O 1
ATOM 728 N N . GLY A 1 87 ? 8.029 8.178 14.115 1.00 74.69 87 GLY A N 1
ATOM 729 C CA . GLY A 1 87 ? 8.187 7.093 13.139 1.00 74.69 87 GLY A CA 1
ATOM 730 C C . GLY A 1 87 ? 7.958 7.530 11.688 1.00 74.69 87 GLY A C 1
ATOM 731 O O . GLY A 1 87 ? 8.733 7.161 10.811 1.00 74.69 87 GLY A O 1
ATOM 732 N N . ARG A 1 88 ? 6.941 8.365 11.426 1.00 73.94 88 ARG A N 1
ATOM 733 C CA . ARG A 1 88 ? 6.685 8.917 10.083 1.00 73.94 88 ARG A CA 1
ATOM 734 C C . ARG A 1 88 ? 7.788 9.864 9.627 1.00 73.94 88 ARG A C 1
ATOM 736 O O . ARG A 1 88 ? 8.244 9.743 8.499 1.00 73.94 88 ARG A O 1
ATOM 743 N N . ILE A 1 89 ? 8.230 10.773 10.496 1.00 73.88 89 ILE A N 1
ATOM 744 C CA . ILE A 1 89 ? 9.329 11.699 10.200 1.00 73.88 89 ILE A CA 1
ATOM 745 C C . ILE A 1 89 ? 10.615 10.916 9.946 1.00 73.88 89 ILE A C 1
ATOM 747 O O . ILE A 1 89 ? 11.283 11.188 8.962 1.00 73.88 89 ILE A O 1
ATOM 751 N N . THR A 1 90 ? 10.932 9.915 10.769 1.00 70.94 90 THR A N 1
ATOM 752 C CA . THR A 1 90 ? 12.095 9.044 10.572 1.00 70.94 90 THR A CA 1
ATOM 753 C C . THR A 1 90 ? 12.003 8.279 9.256 1.00 70.94 90 THR A C 1
ATOM 755 O O . THR A 1 90 ? 12.978 8.251 8.522 1.00 70.94 90 THR A O 1
ATOM 758 N N . TYR A 1 91 ? 10.844 7.712 8.910 1.00 70.81 91 TYR A N 1
ATOM 759 C CA . TYR A 1 91 ? 10.657 7.031 7.625 1.00 70.81 91 TYR A CA 1
ATOM 760 C C . TYR A 1 91 ? 10.826 7.986 6.437 1.00 70.81 91 TYR A C 1
ATOM 762 O O . TYR A 1 91 ? 11.550 7.662 5.499 1.00 70.81 91 TYR A O 1
ATOM 770 N N . ILE A 1 92 ? 10.221 9.178 6.496 1.00 72.81 92 ILE A N 1
ATOM 771 C CA . ILE A 1 92 ? 10.384 10.219 5.473 1.00 72.81 92 ILE A CA 1
ATOM 772 C C . ILE A 1 92 ? 11.854 10.630 5.368 1.00 72.81 92 ILE A C 1
ATOM 774 O O . ILE A 1 92 ? 12.361 10.713 4.260 1.00 72.81 92 ILE A O 1
ATOM 778 N N . TRP A 1 93 ? 12.553 10.823 6.488 1.00 74.12 93 TRP A N 1
ATOM 779 C CA . TRP A 1 93 ? 13.978 11.157 6.506 1.00 74.12 93 TRP A CA 1
ATOM 780 C C . TRP A 1 93 ? 14.852 10.045 5.947 1.00 74.12 93 TRP A C 1
ATOM 782 O O . TRP A 1 93 ? 15.725 10.338 5.151 1.00 74.12 93 TRP A O 1
ATOM 792 N N . ILE A 1 94 ? 14.633 8.784 6.325 1.00 68.06 94 ILE A N 1
ATOM 793 C CA . ILE A 1 94 ? 15.388 7.645 5.782 1.00 68.06 94 ILE A CA 1
ATOM 794 C C . ILE A 1 94 ? 15.176 7.562 4.276 1.00 68.06 94 ILE A C 1
ATOM 796 O O . ILE A 1 94 ? 16.136 7.434 3.527 1.00 68.06 94 ILE A O 1
ATOM 800 N N . THR A 1 95 ? 13.928 7.689 3.835 1.00 65.06 95 THR A N 1
ATOM 801 C CA . THR A 1 95 ? 13.572 7.648 2.418 1.00 65.06 95 THR A CA 1
ATOM 802 C C . THR A 1 95 ? 14.201 8.819 1.668 1.00 65.06 95 THR A C 1
ATOM 804 O O . THR A 1 95 ? 14.862 8.618 0.657 1.00 65.06 95 THR A O 1
ATOM 807 N N . PHE A 1 96 ? 14.072 10.037 2.194 1.00 71.50 96 PHE A N 1
ATOM 808 C CA . PHE A 1 96 ? 14.669 11.238 1.622 1.00 71.50 96 PHE A CA 1
ATOM 809 C C . PHE A 1 96 ? 16.196 11.146 1.584 1.00 71.50 96 PHE A C 1
ATOM 811 O O . PHE A 1 96 ? 16.786 11.434 0.555 1.00 71.50 96 PHE A O 1
ATOM 818 N N . SER A 1 97 ? 16.839 10.687 2.658 1.00 66.75 97 SER A N 1
ATOM 819 C CA . SER A 1 97 ? 18.285 10.464 2.723 1.00 66.75 97 SER A CA 1
ATOM 820 C C . SER A 1 97 ? 18.742 9.375 1.760 1.00 66.75 97 SER A C 1
ATOM 822 O O . SER A 1 97 ? 19.792 9.528 1.150 1.00 66.75 97 SER A O 1
ATOM 824 N N . PHE A 1 98 ? 17.974 8.298 1.585 1.00 64.06 98 PHE A N 1
ATOM 825 C CA . PHE A 1 98 ? 18.268 7.255 0.604 1.00 64.06 98 PHE A CA 1
ATOM 826 C C . PHE A 1 98 ? 18.215 7.821 -0.821 1.00 64.06 98 PHE A C 1
ATOM 828 O O . PHE A 1 98 ? 19.190 7.688 -1.562 1.00 64.06 98 PHE A O 1
ATOM 835 N N . VAL A 1 99 ? 17.146 8.550 -1.163 1.00 64.19 99 VAL A N 1
ATOM 836 C CA . VAL A 1 99 ? 17.007 9.254 -2.451 1.00 64.19 99 VAL A CA 1
ATOM 837 C C . VAL A 1 99 ? 18.153 10.251 -2.647 1.00 64.19 99 VAL A C 1
ATOM 839 O O . VAL A 1 99 ? 18.876 10.177 -3.638 1.00 64.19 99 VAL A O 1
ATOM 842 N N . LEU A 1 100 ? 18.400 11.117 -1.661 1.00 65.88 100 LEU A N 1
ATOM 843 C CA . LEU A 1 100 ? 19.457 12.124 -1.691 1.00 65.88 100 LEU A CA 1
ATOM 844 C C . LEU A 1 100 ? 20.848 11.489 -1.796 1.00 65.88 100 LEU A C 1
ATOM 846 O O . LEU A 1 100 ? 21.697 12.023 -2.498 1.00 65.88 100 LEU A O 1
ATOM 850 N N . SER A 1 101 ? 21.091 10.347 -1.147 1.00 59.44 101 SER A N 1
ATOM 851 C CA . SER A 1 101 ? 22.357 9.614 -1.250 1.00 59.44 101 SER A CA 1
ATOM 852 C C . SER A 1 101 ? 22.573 9.035 -2.648 1.00 59.44 101 SER A C 1
ATOM 854 O O . SER A 1 101 ? 23.696 9.078 -3.146 1.00 59.44 101 SER A O 1
ATOM 856 N N . GLY A 1 102 ? 21.511 8.571 -3.317 1.00 54.47 102 GLY A N 1
ATOM 857 C CA . GLY A 1 102 ? 21.553 8.164 -4.722 1.00 54.47 102 GLY A CA 1
ATOM 858 C C . GLY A 1 102 ? 21.907 9.335 -5.642 1.00 54.47 102 GLY A C 1
ATOM 859 O O . GLY A 1 102 ? 22.796 9.205 -6.487 1.00 54.47 102 GLY A O 1
ATOM 860 N N . CYS A 1 103 ? 21.291 10.499 -5.412 1.00 57.31 103 CYS A N 1
ATOM 861 C CA . CYS A 1 103 ? 21.572 11.730 -6.156 1.00 57.31 103 CYS A CA 1
ATOM 862 C C . CYS A 1 103 ? 23.005 12.237 -5.911 1.00 57.31 103 CYS A C 1
ATOM 864 O O . CYS A 1 103 ? 23.758 12.480 -6.854 1.00 57.31 103 CYS A O 1
ATOM 866 N N . LEU A 1 104 ? 23.421 12.342 -4.644 1.00 57.59 104 LEU A N 1
ATOM 867 C CA . LEU A 1 104 ? 24.747 12.819 -4.245 1.00 57.59 104 LEU A CA 1
ATOM 868 C C . LEU A 1 104 ? 25.852 11.880 -4.722 1.00 57.59 104 LEU A C 1
ATOM 870 O O . LEU A 1 104 ? 26.840 12.351 -5.266 1.00 57.59 104 LEU A O 1
ATOM 874 N N . LYS A 1 105 ? 25.698 10.557 -4.591 1.00 52.84 105 LYS A N 1
ATOM 875 C CA . LYS A 1 105 ? 26.712 9.589 -5.042 1.00 52.84 105 LYS A CA 1
ATOM 876 C C . LYS A 1 105 ? 26.930 9.641 -6.559 1.00 52.84 105 LYS A C 1
ATOM 878 O O . LYS A 1 105 ? 28.055 9.437 -7.009 1.00 52.84 105 LYS A O 1
ATOM 883 N N . ARG A 1 106 ? 25.894 9.951 -7.350 1.00 53.72 106 ARG A N 1
ATOM 884 C CA . ARG A 1 106 ? 26.023 10.168 -8.805 1.00 53.72 106 ARG A CA 1
ATOM 885 C C . ARG A 1 106 ? 26.641 11.521 -9.165 1.00 53.72 106 ARG A C 1
ATOM 887 O O . ARG A 1 106 ? 27.346 11.593 -10.167 1.00 53.72 106 ARG A O 1
ATOM 894 N N . HIS A 1 107 ? 26.430 12.558 -8.355 1.00 53.38 107 HIS A N 1
ATOM 895 C CA . HIS A 1 107 ? 27.044 13.876 -8.561 1.00 53.38 107 HIS A CA 1
ATOM 896 C C . HIS A 1 107 ? 28.473 13.996 -8.014 1.00 53.38 107 HIS A C 1
ATOM 898 O O . HIS A 1 107 ? 29.260 14.773 -8.540 1.00 53.38 107 HIS A O 1
ATOM 904 N N . LEU A 1 108 ? 28.833 13.218 -6.993 1.00 49.19 108 LEU A N 1
ATOM 905 C CA . LEU A 1 108 ? 30.159 13.239 -6.364 1.00 49.19 108 LEU A CA 1
ATOM 906 C C . LEU A 1 108 ? 31.178 12.331 -7.068 1.00 49.19 108 LEU A C 1
ATOM 908 O O . LEU A 1 108 ? 32.361 12.400 -6.761 1.00 49.19 108 LEU A O 1
ATOM 912 N N . ASN A 1 109 ? 30.743 11.531 -8.047 1.00 45.50 109 ASN A N 1
ATOM 913 C CA . ASN A 1 109 ? 31.622 10.788 -8.953 1.00 45.50 109 ASN A CA 1
ATOM 914 C C . ASN A 1 109 ? 31.807 11.536 -10.292 1.00 45.50 109 ASN A C 1
ATOM 916 O O . ASN A 1 109 ? 31.742 10.950 -11.372 1.00 45.50 109 ASN A O 1
ATOM 920 N N . LEU A 1 110 ? 32.007 12.856 -10.218 1.00 49.34 110 LEU A N 1
ATOM 921 C CA . LEU A 1 110 ? 32.693 13.632 -11.248 1.00 49.34 110 LEU A CA 1
ATOM 922 C C . LEU A 1 110 ? 34.128 13.798 -10.769 1.00 49.34 110 LEU A C 1
ATOM 924 O O . LEU A 1 110 ? 34.374 14.564 -9.846 1.00 49.34 110 LEU A O 1
ATOM 928 N N . SER A 1 111 ? 35.100 13.154 -11.396 1.00 43.66 111 SER A N 1
ATOM 929 C CA . SER A 1 111 ? 36.515 13.345 -11.060 1.00 43.66 111 SER A CA 1
ATOM 930 C C . SER A 1 111 ? 37.049 14.780 -11.305 1.00 43.66 111 SER A C 1
ATOM 932 O O . SER A 1 111 ? 38.261 14.965 -11.274 1.00 43.66 111 SER A O 1
ATOM 934 N N . GLN A 1 112 ? 36.205 15.804 -11.555 1.00 44.16 112 GLN A N 1
ATOM 935 C CA . GLN A 1 112 ? 36.642 17.119 -12.064 1.00 44.16 112 GLN A CA 1
ATOM 936 C C . GLN A 1 112 ? 35.868 18.399 -11.666 1.00 44.16 112 GLN A C 1
ATOM 938 O O . GLN A 1 112 ? 36.355 19.477 -11.995 1.00 44.16 112 GLN A O 1
ATOM 943 N N . THR A 1 113 ? 34.714 18.401 -10.991 1.00 42.50 113 THR A N 1
ATOM 944 C CA . THR A 1 113 ? 33.915 19.652 -10.907 1.00 42.50 113 THR A CA 1
ATOM 945 C C . THR A 1 113 ? 33.854 20.261 -9.514 1.00 42.50 113 THR A C 1
ATOM 947 O O . THR A 1 113 ? 33.024 19.883 -8.688 1.00 42.50 113 THR A O 1
ATOM 950 N N . GLY A 1 114 ? 34.700 21.263 -9.278 1.00 44.12 114 GLY A N 1
ATOM 951 C CA . GLY A 1 114 ? 34.568 22.183 -8.154 1.00 44.12 114 GLY A CA 1
ATOM 952 C C . GLY A 1 114 ? 33.348 23.091 -8.310 1.00 44.12 114 GLY A C 1
ATOM 953 O O . GLY A 1 114 ? 33.453 24.167 -8.891 1.00 44.12 114 GLY A O 1
ATOM 954 N N . LEU A 1 115 ? 32.198 22.691 -7.765 1.00 34.19 115 LEU A N 1
ATOM 955 C CA . LEU A 1 115 ? 31.063 23.599 -7.605 1.00 34.19 115 LEU A CA 1
ATOM 956 C C . LEU A 1 115 ? 30.324 23.371 -6.285 1.00 34.19 115 LEU A C 1
ATOM 958 O O . LEU A 1 115 ? 29.851 22.278 -5.982 1.00 34.19 115 LEU A O 1
ATOM 962 N N . TYR A 1 116 ? 30.227 24.457 -5.521 1.00 38.72 116 TYR A N 1
ATOM 963 C CA . TYR A 1 116 ? 29.434 24.594 -4.308 1.00 38.72 116 TYR A CA 1
ATOM 964 C C . TYR A 1 116 ? 28.072 25.207 -4.656 1.00 38.72 116 TYR A C 1
ATOM 966 O O . TYR A 1 116 ? 27.996 26.240 -5.316 1.00 38.72 116 TYR A O 1
ATOM 974 N N . TYR A 1 117 ? 27.007 24.593 -4.153 1.00 43.00 117 TYR A N 1
ATOM 975 C CA . TYR A 1 117 ? 25.677 25.184 -3.977 1.00 43.00 117 TYR A CA 1
ATOM 976 C C . TYR A 1 117 ? 25.437 25.189 -2.464 1.00 43.00 117 TYR A C 1
ATOM 978 O O . TYR A 1 117 ? 25.654 24.125 -1.876 1.00 43.00 117 TYR A O 1
ATOM 986 N N . PRO A 1 118 ? 24.977 26.277 -1.799 1.00 45.09 118 PRO A N 1
ATOM 987 C CA . PRO A 1 118 ? 23.713 26.950 -2.141 1.00 45.09 118 PRO A CA 1
ATOM 988 C C . PRO A 1 118 ? 23.573 28.418 -1.638 1.00 45.09 118 PRO A C 1
ATOM 990 O O . PRO A 1 118 ? 24.416 28.955 -0.926 1.00 45.09 118 PRO A O 1
ATOM 993 N N . ARG A 1 119 ? 22.417 29.039 -1.898 1.00 29.08 119 ARG A N 1
ATOM 994 C CA . ARG A 1 119 ? 21.494 29.663 -0.912 1.00 29.08 119 ARG A CA 1
ATOM 995 C C . ARG A 1 119 ? 20.296 30.205 -1.717 1.00 29.08 119 ARG A C 1
ATOM 997 O O . ARG A 1 119 ? 20.385 30.278 -2.928 1.00 29.08 119 ARG A O 1
ATOM 1004 N N . PHE A 1 120 ? 19.149 30.493 -1.098 1.00 40.53 120 PHE A N 1
ATOM 1005 C CA . PHE A 1 120 ? 17.937 31.042 -1.758 1.00 40.53 120 PHE A CA 1
ATOM 1006 C C . PHE A 1 120 ? 17.305 30.184 -2.888 1.00 40.53 120 PHE A C 1
ATOM 1008 O O . PHE A 1 120 ? 17.091 30.618 -4.017 1.00 40.53 120 PHE A O 1
ATOM 1015 N N . PHE A 1 121 ? 16.903 28.959 -2.536 1.00 36.44 121 PHE A N 1
ATOM 1016 C CA . PHE A 1 121 ? 16.027 28.083 -3.327 1.00 36.44 121 PHE A CA 1
ATOM 1017 C C . PHE A 1 121 ? 14.616 28.708 -3.439 1.00 36.44 121 PHE A C 1
ATOM 1019 O O . PHE A 1 121 ? 13.766 28.541 -2.565 1.00 36.44 121 PHE A O 1
ATOM 1026 N N . SER A 1 122 ? 14.388 29.507 -4.480 1.00 43.75 122 SER A N 1
ATOM 1027 C CA . SER A 1 122 ? 13.139 30.234 -4.759 1.00 43.75 122 SER A CA 1
ATOM 1028 C C . SER A 1 122 ? 12.754 30.068 -6.236 1.00 43.75 122 SER A C 1
ATOM 1030 O O . SER A 1 122 ? 13.641 29.776 -7.025 1.00 43.75 122 SER A O 1
ATOM 1032 N N . LYS A 1 123 ? 11.452 30.194 -6.565 1.00 37.09 123 LYS A N 1
ATOM 1033 C CA . LYS A 1 123 ? 10.686 30.340 -7.847 1.00 37.09 123 LYS A CA 1
ATOM 1034 C C . LYS A 1 123 ? 11.270 29.964 -9.243 1.00 37.09 123 LYS A C 1
ATOM 1036 O O . LYS A 1 123 ? 10.491 29.758 -10.168 1.00 37.09 123 LYS A O 1
ATOM 1041 N N . HIS A 1 124 ? 12.567 29.774 -9.416 1.00 43.69 124 HIS A N 1
ATOM 1042 C CA . HIS A 1 124 ? 13.282 29.429 -10.647 1.00 43.69 124 HIS A CA 1
ATOM 1043 C C . HIS A 1 124 ? 13.067 27.990 -11.152 1.00 43.69 124 HIS A C 1
ATOM 1045 O O . HIS A 1 124 ? 13.339 27.717 -12.314 1.00 43.69 124 HIS A O 1
ATOM 1051 N N . VAL A 1 125 ? 12.502 27.081 -10.346 1.00 42.69 125 VAL A N 1
ATOM 1052 C CA . VAL A 1 125 ? 12.131 25.721 -10.808 1.00 42.69 125 VAL A CA 1
ATOM 1053 C C . VAL A 1 125 ? 11.018 25.768 -11.866 1.00 42.69 125 VAL A C 1
ATOM 1055 O O . VAL A 1 125 ? 10.957 24.914 -12.744 1.00 42.69 125 VAL A O 1
ATOM 1058 N N . TRP A 1 126 ? 10.168 26.801 -11.833 1.00 40.75 126 TRP A N 1
ATOM 1059 C CA . TRP A 1 126 ? 9.132 27.013 -12.848 1.00 40.75 126 TRP A CA 1
ATOM 1060 C C . TRP A 1 126 ? 9.694 27.647 -14.134 1.00 40.75 126 TRP A C 1
ATOM 1062 O O . TRP A 1 126 ? 9.219 27.331 -15.219 1.00 40.75 126 TRP A O 1
ATOM 1072 N N . VAL A 1 127 ? 10.748 28.465 -14.014 1.00 41.19 127 VAL A N 1
ATOM 1073 C CA . VAL A 1 127 ? 11.472 29.075 -15.148 1.00 41.19 127 VAL A CA 1
ATOM 1074 C C . VAL A 1 127 ? 12.360 28.049 -15.860 1.00 41.19 127 VAL A C 1
ATOM 1076 O O . VAL A 1 127 ? 12.433 28.048 -17.080 1.00 41.19 127 VAL A O 1
ATOM 1079 N N . LEU A 1 128 ? 12.940 27.091 -15.130 1.00 42.72 128 LEU A N 1
ATOM 1080 C CA . LEU A 1 128 ? 13.688 25.978 -15.724 1.00 42.72 128 LEU A CA 1
ATOM 1081 C C . LEU A 1 128 ? 12.810 25.118 -16.643 1.00 42.72 128 LEU A C 1
ATOM 1083 O O . LEU A 1 128 ? 13.248 24.761 -17.726 1.00 42.72 128 LEU A O 1
ATOM 1087 N N . ILE A 1 129 ? 11.555 24.839 -16.273 1.00 43.66 129 ILE A N 1
ATOM 1088 C CA . ILE A 1 129 ? 10.630 24.058 -17.117 1.00 43.66 129 ILE A CA 1
ATOM 1089 C C . ILE A 1 129 ? 10.151 24.860 -18.340 1.00 43.66 129 ILE A C 1
ATOM 1091 O O . ILE A 1 129 ? 9.938 24.265 -19.397 1.00 43.66 129 ILE A O 1
ATOM 1095 N N . SER A 1 130 ? 9.999 26.186 -18.231 1.00 45.72 130 SER A N 1
ATOM 1096 C CA . SER A 1 130 ? 9.618 27.028 -19.374 1.00 45.72 130 SER A CA 1
ATOM 1097 C C . SER A 1 130 ? 10.781 27.288 -20.338 1.00 45.72 130 SER A C 1
ATOM 1099 O O . SER A 1 130 ? 10.571 27.240 -21.550 1.00 45.72 130 SER A O 1
ATOM 1101 N N . ASP A 1 131 ? 12.006 27.465 -19.836 1.00 42.06 131 ASP A N 1
ATOM 1102 C CA . ASP A 1 131 ? 13.204 27.681 -20.665 1.00 42.06 131 ASP A CA 1
ATOM 1103 C C . ASP A 1 131 ? 13.707 26.383 -21.325 1.00 42.06 131 ASP A C 1
ATOM 1105 O O . ASP A 1 131 ? 14.267 26.426 -22.419 1.00 42.06 131 ASP A O 1
ATOM 1109 N N . LEU A 1 132 ? 13.399 25.211 -20.749 1.00 43.16 132 LEU A N 1
ATOM 1110 C CA . LEU A 1 132 ? 13.612 23.883 -21.357 1.00 43.16 132 LEU A CA 1
ATOM 1111 C C . LEU A 1 132 ? 12.797 23.645 -22.647 1.00 43.16 132 LEU A C 1
ATOM 1113 O O . LEU A 1 132 ? 12.994 22.628 -23.315 1.00 43.16 132 LEU A O 1
ATOM 1117 N N . SER A 1 133 ? 11.881 24.554 -23.000 1.00 49.41 133 SER A N 1
ATOM 1118 C CA . SER A 1 133 ? 11.091 24.487 -24.235 1.00 49.41 133 SER A CA 1
ATOM 1119 C C . SER A 1 133 ? 11.692 25.257 -25.415 1.00 49.41 133 SER A C 1
ATOM 1121 O O . SER A 1 133 ? 11.174 25.111 -26.520 1.00 49.41 133 SER A O 1
ATOM 1123 N N . ASN A 1 134 ? 12.783 26.015 -25.222 1.00 49.22 134 ASN A N 1
ATOM 1124 C CA . ASN A 1 134 ? 13.472 26.720 -26.306 1.00 49.22 134 ASN A CA 1
ATOM 1125 C C . ASN A 1 134 ? 14.609 25.845 -26.881 1.00 49.22 134 ASN A C 1
ATOM 1127 O O . ASN A 1 134 ? 15.634 25.655 -26.225 1.00 49.22 134 ASN A O 1
ATOM 1131 N N . PRO A 1 135 ? 14.457 25.281 -28.093 1.00 52.09 135 PRO A N 1
ATOM 1132 C CA . PRO A 1 135 ? 15.319 24.210 -28.595 1.00 52.09 135 PRO A CA 1
ATOM 1133 C C . PRO A 1 135 ? 16.656 24.668 -29.202 1.00 52.09 135 PRO A C 1
ATOM 1135 O O . PRO A 1 135 ? 17.389 23.819 -29.710 1.00 52.09 135 PRO A O 1
ATOM 1138 N N . GLU A 1 136 ? 16.989 25.962 -29.207 1.00 59.97 136 GLU A N 1
ATOM 1139 C CA . GLU A 1 136 ? 17.989 26.456 -30.165 1.00 59.97 136 GLU A CA 1
ATOM 1140 C C . GLU A 1 136 ? 19.468 26.415 -29.742 1.00 59.97 136 GLU A C 1
ATOM 1142 O O . GLU A 1 136 ? 20.298 26.305 -30.638 1.00 59.97 136 GLU A O 1
ATOM 1147 N N . ILE A 1 137 ? 19.877 26.454 -28.462 1.00 56.09 137 ILE A N 1
ATOM 1148 C CA . ILE A 1 137 ? 21.325 26.616 -28.143 1.00 56.09 137 ILE A CA 1
ATOM 1149 C C . ILE A 1 137 ? 21.791 25.865 -26.878 1.00 56.09 137 ILE A C 1
ATOM 1151 O O . ILE A 1 137 ? 22.464 26.423 -26.017 1.00 56.09 137 ILE A O 1
ATOM 1155 N N . SER A 1 138 ? 21.491 24.572 -26.723 1.00 49.84 138 SER A N 1
ATOM 1156 C CA . SER A 1 138 ? 22.158 23.787 -25.670 1.00 49.84 138 SER A CA 1
ATOM 1157 C C . SER A 1 138 ? 22.400 22.337 -26.063 1.00 49.84 138 SER A C 1
ATOM 1159 O O . SER A 1 138 ? 21.526 21.653 -26.592 1.00 49.84 138 SER A O 1
ATOM 1161 N N . ASP A 1 139 ? 23.627 21.897 -25.799 1.00 66.38 139 ASP A N 1
ATOM 1162 C CA . ASP A 1 139 ? 24.154 20.548 -25.960 1.00 66.38 139 ASP A CA 1
ATOM 1163 C C . ASP A 1 139 ? 23.139 19.483 -25.494 1.00 66.38 139 ASP A C 1
ATOM 1165 O O . ASP A 1 139 ? 22.873 19.310 -24.298 1.00 66.38 139 ASP A O 1
ATOM 1169 N N . LYS A 1 140 ? 22.548 18.767 -26.465 1.00 61.78 140 LYS A N 1
ATOM 1170 C CA . LYS A 1 140 ? 21.483 17.765 -26.263 1.00 61.78 140 LYS A CA 1
ATOM 1171 C C . LYS A 1 140 ? 21.856 16.687 -25.234 1.00 61.78 140 LYS A C 1
ATOM 1173 O O . LYS A 1 140 ? 20.959 16.074 -24.652 1.00 61.78 140 LYS A O 1
ATOM 1178 N N . SER A 1 141 ? 23.151 16.468 -24.987 1.00 66.12 141 SER A N 1
ATOM 1179 C CA . SER A 1 141 ? 23.646 15.495 -24.009 1.00 66.12 141 SER A CA 1
ATOM 1180 C C . SER A 1 141 ? 23.309 15.875 -22.556 1.00 66.12 141 SER A C 1
ATOM 1182 O O . SER A 1 141 ? 22.898 15.015 -21.773 1.00 66.12 141 SER A O 1
ATOM 1184 N N . ASN A 1 142 ? 23.379 17.163 -22.200 1.00 64.88 142 ASN A N 1
ATOM 1185 C CA . ASN A 1 142 ? 23.099 17.645 -20.843 1.00 64.88 142 ASN A CA 1
ATOM 1186 C C . ASN A 1 142 ? 21.596 17.711 -20.548 1.00 64.88 142 ASN A C 1
ATOM 1188 O O . ASN A 1 142 ? 21.166 17.402 -19.434 1.00 64.88 142 ASN A O 1
ATOM 1192 N N . LEU A 1 143 ? 20.791 18.030 -21.564 1.00 65.81 143 LEU A N 1
ATOM 1193 C CA . LEU A 1 143 ? 19.333 18.049 -21.477 1.00 65.81 143 LEU A CA 1
ATOM 1194 C C . LEU A 1 143 ? 18.765 16.656 -21.164 1.00 65.81 143 LEU A C 1
ATOM 1196 O O . LEU A 1 143 ? 17.972 16.497 -20.236 1.00 65.81 143 LEU A O 1
ATOM 1200 N N . SER A 1 144 ? 19.223 15.628 -21.888 1.00 68.19 144 SER A N 1
ATOM 1201 C CA . SER A 1 144 ? 18.790 14.243 -21.660 1.00 68.19 144 SER A CA 1
ATOM 1202 C C . SER A 1 144 ? 19.125 13.746 -20.251 1.00 68.19 144 SER A C 1
ATOM 1204 O O . SER A 1 144 ? 18.374 12.946 -19.693 1.00 68.19 144 SER A O 1
ATOM 1206 N N . LYS A 1 145 ? 20.239 14.210 -19.671 1.00 68.00 145 LYS A N 1
ATOM 1207 C CA . LYS A 1 145 ? 20.667 13.830 -18.320 1.00 68.00 145 LYS A CA 1
ATOM 1208 C C . LYS A 1 145 ? 19.785 14.467 -17.240 1.00 68.00 145 LYS A C 1
ATOM 1210 O O . LYS A 1 145 ? 19.318 13.761 -16.357 1.00 68.00 145 LYS A O 1
ATOM 1215 N N . GLN A 1 146 ? 19.471 15.759 -17.353 1.00 68.56 146 GLN A N 1
ATOM 1216 C CA . GLN A 1 146 ? 18.596 16.442 -16.385 1.00 68.56 146 GLN A CA 1
ATOM 1217 C C . GLN A 1 146 ? 17.168 15.886 -16.389 1.00 68.56 146 GLN A C 1
ATOM 1219 O O . GLN A 1 146 ? 16.558 15.674 -15.346 1.00 68.56 146 GLN A O 1
ATOM 1224 N N . ILE A 1 147 ? 16.642 15.603 -17.578 1.00 64.69 147 ILE A N 1
ATOM 1225 C CA . ILE A 1 147 ? 15.341 14.959 -17.766 1.00 64.69 147 ILE A CA 1
ATOM 1226 C C . ILE A 1 147 ? 15.270 13.604 -17.054 1.00 64.69 147 ILE A C 1
ATOM 1228 O O . ILE A 1 147 ? 14.245 13.260 -16.464 1.00 64.69 147 ILE A O 1
ATOM 1232 N N . HIS A 1 148 ? 16.345 12.823 -17.149 1.00 63.59 148 HIS A N 1
ATOM 1233 C CA . HIS A 1 148 ? 16.437 11.501 -16.550 1.00 63.59 148 HIS A CA 1
ATOM 1234 C C . HIS A 1 148 ? 16.392 11.583 -15.023 1.00 63.59 148 HIS A C 1
ATOM 1236 O O . HIS A 1 148 ? 15.617 10.861 -14.398 1.00 63.59 148 HIS A O 1
ATOM 1242 N N . ASP A 1 149 ? 17.165 12.501 -14.442 1.00 67.31 149 ASP A N 1
ATOM 1243 C CA . ASP A 1 149 ? 17.202 12.711 -12.994 1.00 67.31 149 ASP A CA 1
ATOM 1244 C C . ASP A 1 149 ? 15.817 13.116 -12.463 1.00 67.31 149 ASP A C 1
ATOM 1246 O O . ASP A 1 149 ? 15.345 12.574 -11.464 1.00 67.31 149 ASP A O 1
ATOM 1250 N N . ILE A 1 150 ? 15.107 13.973 -13.205 1.00 67.75 150 ILE A N 1
ATOM 1251 C CA . ILE A 1 150 ? 13.726 14.352 -12.893 1.00 67.75 150 ILE A CA 1
ATOM 1252 C C . ILE A 1 150 ? 12.799 13.127 -12.971 1.00 67.75 150 ILE A C 1
ATOM 1254 O O . ILE A 1 150 ? 12.059 12.853 -12.028 1.00 67.75 150 ILE A O 1
ATOM 1258 N N . ALA A 1 151 ? 12.813 12.367 -14.071 1.00 63.56 151 ALA A N 1
ATOM 1259 C CA . ALA A 1 151 ? 11.922 11.216 -14.252 1.00 63.56 151 ALA A CA 1
ATOM 1260 C C . ALA A 1 151 ? 12.130 10.122 -13.186 1.00 63.56 151 ALA A C 1
ATOM 1262 O O . ALA A 1 151 ? 11.154 9.537 -12.706 1.00 63.56 151 ALA A O 1
ATOM 1263 N N . GLU A 1 152 ? 13.379 9.872 -12.792 1.00 66.81 152 GLU A N 1
ATOM 1264 C CA . GLU A 1 152 ? 13.727 8.938 -11.719 1.00 66.81 152 GLU A CA 1
ATOM 1265 C C . GLU A 1 152 ? 13.198 9.425 -10.359 1.00 66.81 152 GLU A C 1
ATOM 1267 O O . GLU A 1 152 ? 12.595 8.647 -9.614 1.00 66.81 152 GLU A O 1
ATOM 1272 N N . GLU A 1 153 ? 13.316 10.725 -10.072 1.00 69.44 153 GLU A N 1
ATOM 1273 C CA . GLU A 1 153 ? 12.778 11.339 -8.854 1.00 69.44 153 GLU A CA 1
ATOM 1274 C C . GLU A 1 153 ? 11.242 11.227 -8.776 1.00 69.44 153 GLU A C 1
ATOM 1276 O O . GLU A 1 153 ? 10.691 10.824 -7.745 1.00 69.44 153 GLU A O 1
ATOM 1281 N N . TRP A 1 154 ? 10.530 11.497 -9.879 1.00 69.38 154 TRP A N 1
ATOM 1282 C CA . TRP A 1 154 ? 9.067 11.352 -9.931 1.00 69.38 154 TRP A CA 1
ATOM 1283 C C . TRP A 1 154 ? 8.613 9.895 -9.772 1.00 69.38 154 TRP A C 1
ATOM 1285 O O . TRP A 1 154 ? 7.598 9.641 -9.115 1.00 69.38 154 TRP A O 1
ATOM 1295 N N . GLY A 1 155 ? 9.356 8.936 -10.333 1.00 68.50 155 GLY A N 1
ATOM 1296 C CA . GLY A 1 155 ? 9.083 7.506 -10.162 1.00 68.50 155 GLY A CA 1
ATOM 1297 C C . GLY A 1 155 ? 9.169 7.074 -8.696 1.00 68.50 155 GLY A C 1
ATOM 1298 O O . GLY A 1 155 ? 8.261 6.414 -8.181 1.00 68.50 155 GLY A O 1
ATOM 1299 N N . LEU A 1 156 ? 10.212 7.524 -7.994 1.00 69.69 156 LEU A N 1
ATOM 1300 C CA . LEU A 1 156 ? 10.400 7.261 -6.565 1.00 69.69 156 LEU A CA 1
ATOM 1301 C C . LEU A 1 156 ? 9.299 7.907 -5.715 1.00 69.69 156 LEU A C 1
ATOM 1303 O O . LEU A 1 156 ? 8.766 7.267 -4.808 1.00 69.69 156 LEU A O 1
ATOM 1307 N N . LEU A 1 157 ? 8.881 9.135 -6.031 1.00 73.25 157 LEU A N 1
ATOM 1308 C CA . LEU A 1 157 ? 7.779 9.791 -5.322 1.00 73.25 157 LEU A CA 1
ATOM 1309 C C . LEU A 1 157 ? 6.452 9.021 -5.471 1.00 73.25 157 LEU A C 1
ATOM 1311 O O . LEU A 1 157 ? 5.702 8.864 -4.501 1.00 73.25 157 LEU A O 1
ATOM 1315 N N . GLY A 1 158 ? 6.172 8.500 -6.669 1.00 72.38 158 GLY A N 1
ATOM 1316 C CA . GLY A 1 158 ? 5.023 7.627 -6.925 1.00 72.38 158 GLY A CA 1
ATOM 1317 C C . GLY A 1 158 ? 5.067 6.340 -6.095 1.00 72.38 158 GLY A C 1
ATOM 1318 O O . GLY A 1 158 ? 4.061 5.946 -5.506 1.00 72.38 158 GLY A O 1
ATOM 1319 N N . PHE A 1 159 ? 6.247 5.727 -5.977 1.00 73.12 159 PHE A N 1
ATOM 1320 C CA . PHE A 1 159 ? 6.466 4.540 -5.147 1.00 73.12 159 PHE A CA 1
ATOM 1321 C C . PHE A 1 159 ? 6.184 4.819 -3.663 1.00 73.12 159 PHE A C 1
ATOM 1323 O O . PHE A 1 159 ? 5.385 4.127 -3.032 1.00 73.12 159 PHE A O 1
ATOM 1330 N N . ILE A 1 160 ? 6.785 5.882 -3.126 1.00 74.88 160 ILE A N 1
ATOM 1331 C CA . ILE A 1 160 ? 6.685 6.244 -1.708 1.00 74.88 160 ILE A CA 1
ATOM 1332 C C . ILE A 1 160 ? 5.248 6.629 -1.342 1.00 74.88 160 ILE A C 1
ATOM 1334 O O . ILE A 1 160 ? 4.736 6.224 -0.299 1.00 74.88 160 ILE A O 1
ATOM 1338 N N . SER A 1 161 ? 4.575 7.402 -2.197 1.00 76.88 161 SER A N 1
ATOM 1339 C CA . SER A 1 161 ? 3.191 7.827 -1.951 1.00 76.88 161 SER A CA 1
ATOM 1340 C C . SER A 1 161 ? 2.214 6.649 -1.928 1.00 76.88 161 SER A C 1
ATOM 1342 O O . SER A 1 161 ? 1.336 6.609 -1.062 1.00 76.88 161 SER A O 1
ATOM 1344 N N . TYR A 1 162 ? 2.399 5.666 -2.812 1.00 82.50 162 TYR A N 1
ATOM 1345 C CA . TYR A 1 162 ? 1.622 4.429 -2.809 1.00 82.50 162 TYR A CA 1
ATOM 1346 C C . TYR A 1 162 ? 1.815 3.639 -1.503 1.00 82.50 162 TYR A C 1
ATOM 1348 O O . TYR A 1 162 ? 0.831 3.282 -0.852 1.00 82.50 162 TYR A O 1
ATOM 1356 N N . ASP A 1 163 ? 3.061 3.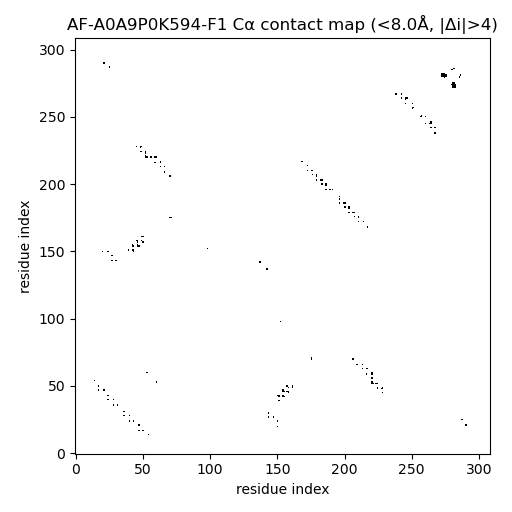426 -1.071 1.00 78.38 163 ASP A N 1
ATOM 1357 C CA . ASP A 1 163 ? 3.360 2.674 0.157 1.00 78.38 163 ASP A CA 1
ATOM 1358 C C . ASP A 1 163 ? 2.806 3.377 1.407 1.00 78.38 163 ASP A C 1
ATOM 1360 O O . ASP A 1 163 ? 2.218 2.740 2.288 1.00 78.38 163 ASP A O 1
ATOM 1364 N N . ILE A 1 164 ? 2.932 4.708 1.472 1.00 79.38 164 ILE A N 1
ATOM 1365 C CA . ILE A 1 164 ? 2.348 5.521 2.547 1.00 79.38 164 ILE A CA 1
ATOM 1366 C C . ILE A 1 164 ? 0.828 5.366 2.575 1.00 79.38 164 ILE A C 1
ATOM 1368 O O . ILE A 1 164 ? 0.251 5.244 3.659 1.00 79.38 164 ILE A O 1
ATOM 1372 N N . LEU A 1 165 ? 0.172 5.361 1.414 1.00 83.06 165 LEU A N 1
ATOM 1373 C CA . LEU A 1 165 ? -1.276 5.223 1.318 1.00 83.06 165 LEU A CA 1
ATOM 1374 C C . LEU A 1 165 ? -1.746 3.856 1.820 1.00 83.06 165 LEU A C 1
ATOM 1376 O O . LEU A 1 165 ? -2.595 3.805 2.710 1.00 83.06 165 LEU A O 1
ATOM 1380 N N . VAL A 1 166 ? -1.151 2.764 1.327 1.00 82.62 166 VAL A N 1
ATOM 1381 C CA . VAL A 1 166 ? -1.464 1.396 1.781 1.00 82.62 166 VAL A CA 1
ATOM 1382 C C . VAL A 1 166 ? -1.277 1.285 3.292 1.00 82.62 166 VAL A C 1
ATOM 1384 O O . VAL A 1 166 ? -2.187 0.870 4.010 1.00 82.62 166 VAL A O 1
ATOM 1387 N N . ARG A 1 167 ? -0.124 1.730 3.802 1.00 79.62 167 ARG A N 1
ATOM 1388 C CA . ARG A 1 167 ? 0.177 1.684 5.235 1.00 79.62 167 ARG A CA 1
ATOM 1389 C C . ARG A 1 167 ? -0.806 2.511 6.060 1.00 79.62 167 ARG A C 1
ATOM 1391 O O . ARG A 1 167 ? -1.178 2.093 7.152 1.00 79.62 167 ARG A O 1
ATOM 1398 N N . THR A 1 168 ? -1.232 3.668 5.557 1.00 82.75 168 THR A N 1
ATOM 1399 C CA . THR A 1 168 ? -2.211 4.524 6.242 1.00 82.75 168 THR A CA 1
ATOM 1400 C C . THR A 1 168 ? -3.561 3.825 6.368 1.00 82.75 168 THR A C 1
ATOM 1402 O O . THR A 1 168 ? -4.115 3.800 7.464 1.00 82.75 168 THR A O 1
ATOM 1405 N N . LEU A 1 169 ? -4.054 3.205 5.291 1.00 84.88 169 LEU A N 1
ATOM 1406 C CA . LEU A 1 169 ? -5.322 2.466 5.301 1.00 84.88 169 LEU A CA 1
ATOM 1407 C C . LEU A 1 169 ? -5.270 1.274 6.272 1.00 84.88 169 LEU A C 1
ATOM 1409 O O . LEU A 1 169 ? -6.204 1.068 7.043 1.00 84.88 169 LEU A O 1
ATOM 1413 N N . LEU A 1 170 ? -4.154 0.537 6.300 1.00 82.50 170 LEU A N 1
ATOM 1414 C CA . LEU A 1 170 ? -3.957 -0.572 7.241 1.00 82.50 170 LEU A CA 1
ATOM 1415 C C . LEU A 1 170 ? -3.933 -0.097 8.699 1.00 82.50 170 LEU A C 1
ATOM 1417 O O . LEU A 1 170 ? -4.625 -0.667 9.538 1.00 82.50 170 LEU A O 1
ATOM 1421 N N . ILE A 1 171 ? -3.197 0.980 8.998 1.00 80.69 171 ILE A N 1
ATOM 1422 C CA . ILE A 1 171 ? -3.160 1.565 10.348 1.00 80.69 171 ILE A CA 1
ATOM 1423 C C . ILE A 1 171 ? -4.561 2.001 10.791 1.00 80.69 171 ILE A C 1
ATOM 1425 O O . ILE A 1 171 ? -4.917 1.797 11.950 1.00 80.69 171 ILE A O 1
ATOM 1429 N N . GLN A 1 172 ? -5.364 2.582 9.894 1.00 86.88 172 GLN A N 1
ATOM 1430 C CA . GLN A 1 172 ? -6.737 2.969 10.222 1.00 86.88 172 GLN A CA 1
ATOM 1431 C C . GLN A 1 172 ? -7.591 1.759 10.628 1.00 86.88 172 GLN A C 1
ATOM 1433 O O . GLN A 1 172 ? -8.271 1.838 11.648 1.00 86.88 172 GLN A O 1
ATOM 1438 N N . ILE A 1 173 ? -7.512 0.634 9.904 1.00 86.62 173 ILE A N 1
ATOM 1439 C CA . ILE A 1 173 ? -8.211 -0.613 10.274 1.00 86.62 173 ILE A CA 1
ATOM 1440 C C . ILE A 1 173 ? -7.766 -1.087 11.658 1.00 86.62 173 ILE A C 1
ATOM 1442 O O . ILE A 1 173 ? -8.606 -1.353 12.516 1.00 86.62 173 ILE A O 1
ATOM 1446 N N . THR A 1 174 ? -6.452 -1.160 11.896 1.00 84.31 174 THR A N 1
ATOM 1447 C CA . THR A 1 174 ? -5.896 -1.634 13.171 1.00 84.31 174 THR A CA 1
ATOM 1448 C C . THR A 1 174 ? -6.373 -0.784 14.346 1.00 84.31 174 THR A C 1
ATOM 1450 O O . THR A 1 174 ? -6.858 -1.328 15.334 1.00 84.31 174 THR A O 1
ATOM 1453 N N . VAL A 1 175 ? -6.310 0.546 14.231 1.00 86.25 175 VAL A N 1
ATOM 1454 C CA . VAL A 1 175 ? -6.754 1.454 15.300 1.00 86.25 175 VAL A CA 1
ATOM 1455 C C . VAL A 1 175 ? -8.252 1.302 15.575 1.00 86.25 175 VAL A C 1
ATOM 1457 O O . VAL A 1 175 ? -8.664 1.286 16.734 1.00 86.25 175 VAL A O 1
ATOM 1460 N N . GLN A 1 176 ? -9.077 1.156 14.535 1.00 91.19 176 GLN A N 1
ATOM 1461 C CA . GLN A 1 176 ? -10.518 0.964 14.708 1.00 91.19 176 GLN A CA 1
ATOM 1462 C C . GLN A 1 176 ? -10.853 -0.385 15.365 1.00 91.19 176 GLN A C 1
ATOM 1464 O O . GLN A 1 176 ? -11.731 -0.435 16.226 1.00 91.19 176 GLN A O 1
ATOM 1469 N N . LEU A 1 177 ? -10.125 -1.457 15.032 1.00 89.06 177 LEU A N 1
ATOM 1470 C CA . LEU A 1 177 ? -10.257 -2.758 15.699 1.00 89.06 177 LEU A CA 1
ATOM 1471 C C . LEU A 1 177 ? -9.833 -2.699 17.173 1.00 89.06 177 LEU A C 1
ATOM 1473 O O . LEU A 1 177 ? -10.506 -3.270 18.028 1.00 89.06 177 LEU A O 1
ATOM 1477 N N . GLU A 1 178 ? -8.757 -1.981 17.501 1.00 88.31 178 GLU A N 1
ATOM 1478 C CA . GLU A 1 178 ? -8.342 -1.778 18.895 1.00 88.31 178 GLU A CA 1
ATOM 1479 C C . GLU A 1 178 ? -9.401 -1.017 19.706 1.00 88.31 178 GLU A C 1
ATOM 1481 O O . GLU A 1 178 ? -9.665 -1.359 20.860 1.00 88.31 178 GLU A O 1
ATOM 1486 N N . MET A 1 179 ? -10.024 0.007 19.114 1.00 91.25 179 MET A N 1
ATOM 1487 C CA . MET A 1 179 ? -11.119 0.749 19.748 1.00 91.25 179 MET A CA 1
ATOM 1488 C C . MET A 1 179 ? -12.356 -0.126 19.961 1.00 91.25 179 MET A C 1
ATOM 1490 O O . MET A 1 179 ? -12.958 -0.079 21.033 1.00 91.25 179 MET A O 1
ATOM 1494 N N . LEU A 1 180 ? -12.705 -0.949 18.971 1.00 90.88 180 LEU A N 1
ATOM 1495 C CA . LEU A 1 180 ? -13.769 -1.945 19.079 1.00 90.88 180 LEU A CA 1
ATOM 1496 C C . LEU A 1 180 ? -13.505 -2.927 20.218 1.00 90.88 180 LEU A C 1
ATOM 1498 O O . LEU A 1 180 ? -14.383 -3.129 21.053 1.00 90.88 180 LEU A O 1
ATOM 1502 N N . ASN A 1 181 ? -12.289 -3.465 20.310 1.00 92.06 181 ASN A N 1
ATOM 1503 C CA . ASN A 1 181 ? -11.919 -4.380 21.385 1.00 92.06 181 ASN A CA 1
ATOM 1504 C C . ASN A 1 181 ? -12.048 -3.716 22.768 1.00 92.06 181 ASN A C 1
ATOM 1506 O O . ASN A 1 181 ? -12.624 -4.289 23.686 1.00 92.06 181 ASN A O 1
ATOM 1510 N N . LYS A 1 182 ? -11.596 -2.462 22.910 1.00 93.06 182 LYS A N 1
ATOM 1511 C CA . LYS A 1 182 ? -11.755 -1.699 24.161 1.00 93.06 182 LYS A CA 1
ATOM 1512 C C . LYS A 1 182 ? -13.221 -1.476 24.531 1.00 93.06 182 LYS A C 1
ATOM 1514 O O . LYS A 1 182 ? -13.575 -1.682 25.687 1.00 93.06 182 LYS A O 1
ATOM 1519 N N . LYS A 1 183 ? -14.074 -1.084 23.576 1.00 93.81 183 LYS A N 1
ATOM 1520 C CA . LYS A 1 183 ? -15.519 -0.926 23.822 1.00 93.81 183 LYS A CA 1
ATOM 1521 C C . LYS A 1 183 ? -16.167 -2.247 24.242 1.00 93.81 183 LYS A C 1
ATOM 1523 O O . LYS A 1 183 ? -16.971 -2.242 25.166 1.00 93.81 183 LYS A O 1
ATOM 1528 N N . LEU A 1 184 ? -15.802 -3.364 23.608 1.00 90.31 184 LEU A N 1
ATOM 1529 C CA . LEU A 1 184 ? -16.310 -4.694 23.961 1.00 90.31 184 LEU A CA 1
ATOM 1530 C C . LEU A 1 184 ? -15.893 -5.126 25.374 1.00 90.31 184 LEU A C 1
ATOM 1532 O O . LEU A 1 184 ? -16.725 -5.654 26.105 1.00 90.31 184 LEU A O 1
ATOM 1536 N N . LEU A 1 185 ? -14.651 -4.851 25.785 1.00 90.25 185 LEU A N 1
ATOM 1537 C CA . LEU A 1 185 ? -14.192 -5.114 27.154 1.00 90.25 185 LEU A CA 1
ATOM 1538 C C . LEU A 1 185 ? -14.982 -4.292 28.183 1.00 90.25 185 LEU A C 1
ATOM 1540 O O . LEU A 1 185 ? -15.497 -4.844 29.148 1.00 90.25 185 LEU A O 1
ATOM 1544 N N . VAL A 1 186 ? -15.157 -2.988 27.937 1.00 94.69 186 VAL A N 1
ATOM 1545 C CA . VAL A 1 186 ? -15.959 -2.113 28.814 1.00 94.69 186 VAL A CA 1
ATOM 1546 C C . VAL A 1 186 ? -17.421 -2.567 28.880 1.00 94.69 186 VAL A C 1
ATOM 1548 O O . VAL A 1 186 ? -18.052 -2.464 29.928 1.00 94.69 186 VAL A O 1
ATOM 1551 N N . LEU A 1 187 ? -17.967 -3.074 27.772 1.00 90.62 187 LEU A N 1
ATOM 1552 C CA . LEU A 1 187 ? -19.321 -3.624 27.725 1.00 90.62 187 LEU A CA 1
ATOM 1553 C C . LEU A 1 187 ? -19.478 -4.880 28.573 1.00 90.62 187 LEU A C 1
ATOM 1555 O O . LEU A 1 187 ? -20.504 -5.030 29.230 1.00 90.62 187 LEU A O 1
ATOM 1559 N N . TYR A 1 188 ? -18.480 -5.759 28.552 1.00 85.50 188 TYR A N 1
ATOM 1560 C CA . TYR A 1 188 ? -18.496 -7.012 29.298 1.00 85.50 188 TYR A CA 1
ATOM 1561 C C . TYR A 1 188 ? -18.502 -6.786 30.818 1.00 85.50 188 TYR A C 1
ATOM 1563 O O . TYR A 1 188 ? -19.225 -7.470 31.536 1.00 85.50 188 TYR A O 1
ATOM 1571 N N . ASP A 1 189 ? -17.765 -5.780 31.295 1.00 93.38 189 ASP A N 1
ATOM 1572 C CA . ASP A 1 189 ? -17.677 -5.440 32.724 1.00 93.38 189 ASP A CA 1
ATOM 1573 C C . ASP A 1 189 ? -18.822 -4.524 33.213 1.00 93.38 189 ASP A C 1
ATOM 1575 O O . ASP A 1 189 ? -18.917 -4.191 34.400 1.00 93.38 189 ASP A O 1
ATOM 1579 N N . SER A 1 190 ? -19.696 -4.081 32.306 1.00 94.19 190 SER A N 1
ATOM 1580 C CA . SER A 1 190 ? -20.769 -3.133 32.604 1.00 94.19 190 SER A CA 1
ATOM 1581 C C . SER A 1 190 ? -21.891 -3.770 33.430 1.00 94.19 190 SER A C 1
ATOM 1583 O O . SER A 1 190 ? -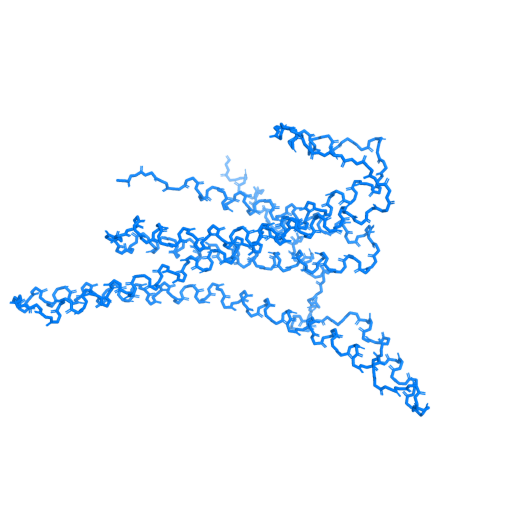22.406 -4.834 33.100 1.00 94.19 190 SER A O 1
ATOM 1585 N N . LYS A 1 191 ? -22.347 -3.064 34.473 1.00 96.81 191 LYS A N 1
ATOM 1586 C CA . LYS A 1 191 ? -23.552 -3.415 35.255 1.00 96.81 191 LYS A CA 1
ATOM 1587 C C . LYS A 1 191 ? -24.825 -2.738 34.730 1.00 96.81 191 LYS A C 1
ATOM 1589 O O . LYS A 1 191 ? -25.807 -2.609 35.457 1.00 96.81 191 LYS A O 1
ATOM 1594 N N . GLU A 1 192 ? -24.790 -2.227 33.503 1.00 95.62 192 GLU A N 1
ATOM 1595 C CA . GLU A 1 192 ? -25.945 -1.594 32.870 1.00 95.62 192 GLU A CA 1
ATOM 1596 C C . GLU A 1 192 ? -27.086 -2.598 32.612 1.00 95.62 192 GLU A C 1
ATOM 1598 O O . GLU A 1 192 ? -26.853 -3.802 32.504 1.00 95.62 192 GLU A O 1
ATOM 1603 N N . PRO A 1 193 ? -28.338 -2.124 32.489 1.00 96.88 193 PRO A N 1
ATOM 1604 C CA . PRO A 1 193 ? -29.459 -2.983 32.126 1.00 96.88 193 PRO A CA 1
ATOM 1605 C C . PRO A 1 193 ? -29.259 -3.632 30.745 1.00 96.88 193 PRO A C 1
ATOM 1607 O O . PRO A 1 193 ? -28.716 -3.024 29.819 1.00 96.88 193 PRO A O 1
ATOM 1610 N N . GLU A 1 194 ? -29.770 -4.858 30.591 1.00 94.38 194 GLU 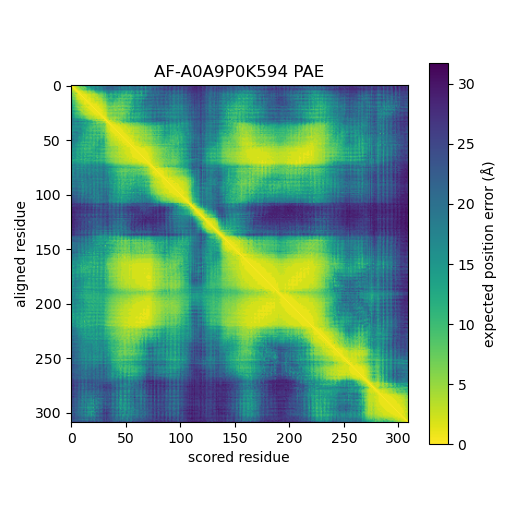A N 1
ATOM 1611 C CA . GLU A 1 194 ? -29.552 -5.720 29.417 1.00 94.38 194 GLU A CA 1
ATOM 1612 C C . GLU A 1 194 ? -29.910 -5.042 28.082 1.00 94.38 194 GLU A C 1
ATOM 1614 O O . GLU A 1 194 ? -29.232 -5.235 27.073 1.00 94.38 194 GLU A O 1
ATOM 1619 N N . SER A 1 195 ? -30.948 -4.202 28.064 1.00 94.38 195 SER A N 1
ATOM 1620 C CA . SER A 1 195 ? -31.379 -3.478 26.863 1.00 94.38 195 SER A CA 1
ATOM 1621 C C . SER A 1 195 ? -30.330 -2.480 26.359 1.00 94.38 195 SER A C 1
ATOM 1623 O O . SER A 1 195 ? -30.139 -2.353 25.147 1.00 94.38 195 SER A O 1
ATOM 1625 N N . ILE A 1 196 ? -29.607 -1.812 27.264 1.00 94.94 196 ILE A N 1
ATOM 1626 C CA . ILE A 1 196 ? -28.521 -0.887 26.914 1.00 94.94 196 ILE A CA 1
ATOM 1627 C C . ILE A 1 196 ? -27.313 -1.677 26.408 1.00 94.94 196 ILE A C 1
ATOM 1629 O O . ILE A 1 196 ? -26.749 -1.325 25.370 1.00 94.94 196 ILE A O 1
ATOM 1633 N N . ILE A 1 197 ? -26.966 -2.779 27.084 1.00 92.81 197 ILE A N 1
ATOM 1634 C CA . ILE A 1 197 ? -25.875 -3.671 26.667 1.00 92.81 197 ILE A CA 1
ATOM 1635 C C . ILE A 1 197 ? -26.144 -4.210 25.258 1.00 92.81 197 ILE A C 1
ATOM 1637 O O . ILE A 1 197 ? -25.271 -4.136 24.394 1.00 92.81 197 ILE A O 1
ATOM 1641 N N . ARG A 1 198 ? -27.368 -4.678 24.983 1.00 92.50 198 ARG A N 1
ATOM 1642 C CA . ARG A 1 198 ? -27.768 -5.197 23.667 1.00 92.50 198 ARG A CA 1
ATOM 1643 C C . ARG A 1 198 ? -27.640 -4.143 22.566 1.00 92.50 198 ARG A C 1
ATOM 1645 O O . ARG A 1 198 ? -27.137 -4.453 21.488 1.00 92.50 198 ARG A O 1
ATOM 1652 N N . ASN A 1 199 ? -28.050 -2.902 22.833 1.00 95.88 199 ASN A N 1
ATOM 1653 C CA . ASN A 1 199 ? -27.933 -1.806 21.868 1.00 95.88 199 ASN A CA 1
ATOM 1654 C C . ASN A 1 199 ? -26.469 -1.437 21.580 1.00 95.88 199 ASN A C 1
ATOM 1656 O O . ASN A 1 199 ? -26.091 -1.301 20.418 1.00 95.88 199 ASN A O 1
ATOM 1660 N N . LYS A 1 200 ? -25.623 -1.335 22.612 1.00 92.88 200 LYS A N 1
ATOM 1661 C CA . LYS A 1 200 ? -24.190 -1.045 22.437 1.00 92.88 200 LYS A CA 1
ATOM 1662 C C . LYS A 1 200 ? -23.439 -2.201 21.766 1.00 92.88 200 LYS A C 1
ATOM 1664 O O . LYS A 1 200 ? -22.543 -1.971 20.955 1.00 92.88 200 LYS A O 1
ATOM 1669 N N . LEU A 1 201 ? -23.819 -3.446 22.059 1.00 90.62 201 LEU A N 1
ATOM 1670 C CA . LEU A 1 201 ? -23.290 -4.623 21.371 1.00 90.62 201 LEU A CA 1
ATOM 1671 C C . LEU A 1 201 ? -23.666 -4.601 19.887 1.00 90.62 201 LEU A C 1
ATOM 1673 O O . LEU A 1 201 ? -22.812 -4.849 19.040 1.00 90.62 201 LEU A O 1
ATOM 1677 N N . ARG A 1 202 ? -24.914 -4.247 19.562 1.00 94.06 202 ARG A N 1
ATOM 1678 C CA . ARG A 1 202 ? -25.357 -4.070 18.175 1.00 94.06 202 ARG A CA 1
ATOM 1679 C C . ARG A 1 202 ? -24.519 -3.019 17.438 1.00 94.06 202 ARG A C 1
ATOM 1681 O O . ARG A 1 202 ? -24.057 -3.312 16.341 1.00 94.06 202 ARG A O 1
ATOM 1688 N N . GLU A 1 203 ? -24.254 -1.860 18.046 1.00 95.69 203 GLU A N 1
ATOM 1689 C CA . GLU A 1 203 ? -23.364 -0.830 17.474 1.00 95.69 203 GLU A CA 1
ATOM 1690 C C . GLU A 1 203 ? -21.954 -1.387 17.196 1.00 95.69 203 GLU A C 1
ATOM 1692 O O . GLU A 1 203 ? -21.374 -1.141 16.138 1.00 95.69 203 GLU A O 1
ATOM 1697 N N . CYS A 1 204 ? -21.405 -2.183 18.120 1.00 92.06 204 CYS A N 1
ATOM 1698 C CA . CYS A 1 204 ? -20.102 -2.828 17.943 1.00 92.06 204 CYS A CA 1
ATOM 1699 C C . CYS A 1 204 ? -20.098 -3.821 16.770 1.00 92.06 204 CYS A C 1
ATOM 1701 O O . CYS A 1 204 ? -19.140 -3.850 15.997 1.00 92.06 204 CYS A O 1
ATOM 1703 N N . VAL A 1 205 ? -21.163 -4.613 16.615 1.00 92.75 205 VAL A N 1
ATOM 1704 C CA . VAL A 1 205 ? -21.315 -5.559 15.497 1.00 92.75 205 VAL A CA 1
ATOM 1705 C C . VAL A 1 205 ? -21.435 -4.816 14.165 1.00 92.75 205 VAL A C 1
ATOM 1707 O O . VAL A 1 205 ? -20.746 -5.170 13.211 1.00 92.75 205 VAL A O 1
ATOM 1710 N N . GLU A 1 206 ? -22.251 -3.763 14.101 1.00 95.88 206 GLU A N 1
ATOM 1711 C CA . GLU A 1 206 ? -22.407 -2.936 12.897 1.00 95.88 206 GLU A CA 1
ATOM 1712 C C . GLU A 1 206 ? -21.066 -2.305 12.481 1.00 95.88 206 GLU A C 1
ATOM 1714 O O . GLU A 1 206 ? -20.682 -2.375 11.309 1.00 95.88 206 GLU A O 1
ATOM 1719 N N . HIS A 1 207 ? -20.294 -1.786 13.444 1.00 94.88 207 HIS A N 1
ATOM 1720 C CA . HIS A 1 207 ? -18.956 -1.246 13.184 1.00 94.88 207 HIS A CA 1
ATOM 1721 C C . HIS A 1 207 ? -17.958 -2.320 12.737 1.00 94.88 207 HIS A C 1
ATOM 1723 O O . HIS A 1 207 ? -17.187 -2.105 11.803 1.00 94.88 207 HIS A O 1
ATOM 1729 N N . TYR A 1 208 ? -17.984 -3.510 13.343 1.00 93.12 208 TYR A N 1
ATOM 1730 C CA . TYR A 1 208 ? -17.146 -4.633 12.913 1.00 93.12 208 TYR A CA 1
ATOM 1731 C C . TYR A 1 208 ? -17.432 -5.045 11.464 1.00 93.12 208 TYR A C 1
ATOM 1733 O O . TYR A 1 208 ? -16.502 -5.211 10.670 1.00 93.12 208 TYR A O 1
ATOM 1741 N N . CYS A 1 209 ? -18.710 -5.157 11.090 1.00 90.94 209 CYS A N 1
ATOM 1742 C CA . CYS A 1 209 ? -19.109 -5.435 9.713 1.00 90.94 209 CYS A CA 1
ATOM 1743 C C . CYS A 1 209 ? -18.573 -4.367 8.752 1.00 90.94 209 CYS A C 1
ATOM 1745 O O . CYS A 1 209 ? -18.042 -4.706 7.693 1.00 90.94 209 CYS A O 1
ATOM 1747 N N . LEU A 1 210 ? -18.650 -3.089 9.130 1.00 94.38 210 LEU A N 1
ATOM 1748 C CA . LEU A 1 210 ? -18.093 -1.986 8.351 1.00 94.38 210 LEU A CA 1
ATOM 1749 C C . LEU A 1 210 ? -16.571 -2.116 8.160 1.00 94.38 210 LEU A C 1
ATOM 1751 O O . LEU A 1 210 ? -16.077 -1.934 7.044 1.00 94.38 210 LEU A O 1
ATOM 1755 N N . LEU A 1 211 ? -15.825 -2.487 9.207 1.00 88.44 211 LEU A N 1
ATOM 1756 C CA . LEU A 1 211 ? -14.378 -2.727 9.120 1.00 88.44 211 LEU A CA 1
ATOM 1757 C C . LEU A 1 211 ? -14.035 -3.916 8.217 1.00 88.44 211 LEU A C 1
ATOM 1759 O O . LEU A 1 211 ? -13.078 -3.831 7.447 1.00 88.44 211 LEU A O 1
ATOM 1763 N N . MET A 1 212 ? -14.827 -4.989 8.259 1.00 87.38 212 MET A N 1
ATOM 1764 C CA . MET A 1 212 ? -14.665 -6.144 7.371 1.00 87.38 212 MET A CA 1
ATOM 1765 C C . MET A 1 212 ? -14.875 -5.769 5.900 1.00 87.38 212 MET A C 1
ATOM 1767 O O . MET A 1 212 ? -14.049 -6.117 5.056 1.00 87.38 212 MET A O 1
ATOM 1771 N N . TRP A 1 213 ? -15.927 -5.004 5.592 1.00 92.69 213 TRP A N 1
ATOM 1772 C CA . TRP A 1 213 ? -16.170 -4.484 4.241 1.00 92.69 213 TRP A CA 1
ATOM 1773 C C . TRP A 1 213 ? -15.032 -3.586 3.753 1.00 92.69 213 TRP A C 1
ATOM 1775 O O . TRP A 1 213 ? -14.590 -3.697 2.608 1.00 92.69 213 TRP A O 1
ATOM 1785 N N . PHE A 1 214 ? -14.530 -2.711 4.623 1.00 92.56 214 PHE A N 1
ATOM 1786 C CA . PHE A 1 214 ? -13.400 -1.853 4.297 1.00 92.56 214 PHE A CA 1
ATOM 1787 C C . PHE A 1 214 ? -12.122 -2.667 4.035 1.00 92.56 214 PHE A C 1
ATOM 1789 O O . PHE A 1 214 ? -11.443 -2.436 3.034 1.00 92.56 214 PHE A O 1
ATOM 1796 N N . ALA A 1 215 ? -11.812 -3.649 4.886 1.00 86.88 215 ALA A N 1
ATOM 1797 C CA . ALA A 1 215 ? -10.655 -4.529 4.723 1.00 86.88 215 ALA A CA 1
ATOM 1798 C C . ALA A 1 215 ? -10.723 -5.342 3.418 1.00 86.88 215 ALA A C 1
ATOM 1800 O O . ALA A 1 215 ? -9.724 -5.435 2.703 1.00 86.88 215 ALA A O 1
ATOM 1801 N N . ASP A 1 216 ? -11.899 -5.864 3.060 1.00 86.25 216 ASP A N 1
ATOM 1802 C CA . ASP A 1 216 ? -12.127 -6.532 1.775 1.00 86.25 216 ASP A CA 1
ATOM 1803 C C . ASP A 1 216 ? -11.901 -5.581 0.588 1.00 86.25 216 ASP A C 1
ATOM 1805 O O . ASP A 1 216 ? -11.228 -5.938 -0.380 1.00 86.25 216 ASP A O 1
ATOM 1809 N N . GLY A 1 217 ? -12.377 -4.335 0.675 1.00 88.62 217 GLY A N 1
ATOM 1810 C CA . GLY A 1 217 ? -12.132 -3.322 -0.351 1.00 88.62 217 GLY A CA 1
ATOM 1811 C C . GLY A 1 217 ? -10.644 -2.983 -0.519 1.00 88.62 217 GLY A C 1
ATOM 1812 O O . GLY A 1 217 ? -10.159 -2.907 -1.650 1.00 88.62 217 GLY A O 1
ATOM 1813 N N . VAL A 1 218 ? -9.902 -2.842 0.586 1.00 86.62 218 VAL A N 1
ATOM 1814 C CA . VAL A 1 218 ? -8.438 -2.657 0.581 1.00 86.62 218 VAL A CA 1
ATOM 1815 C C . VAL A 1 218 ? -7.759 -3.864 -0.071 1.00 86.62 218 VAL A C 1
ATOM 1817 O O . VAL A 1 218 ? -6.933 -3.697 -0.970 1.00 86.62 218 VAL A O 1
ATOM 1820 N N . ASN A 1 219 ? -8.142 -5.083 0.311 1.00 84.88 219 ASN A N 1
ATOM 1821 C CA . ASN A 1 219 ? -7.574 -6.307 -0.247 1.00 84.88 219 ASN A CA 1
ATOM 1822 C C . ASN A 1 219 ? -7.849 -6.435 -1.755 1.00 84.88 219 ASN A C 1
ATOM 1824 O O . ASN A 1 219 ? -6.934 -6.681 -2.538 1.00 84.88 219 ASN A O 1
ATOM 1828 N N . LYS A 1 220 ? -9.086 -6.203 -2.205 1.00 86.25 220 LYS A N 1
ATOM 1829 C CA . LYS A 1 220 ? -9.453 -6.222 -3.632 1.00 86.25 220 LYS A CA 1
ATOM 1830 C C . LYS A 1 220 ? -8.689 -5.186 -4.449 1.00 86.25 220 LYS A C 1
ATOM 1832 O O . LYS A 1 220 ? -8.307 -5.472 -5.584 1.00 86.25 220 LYS A O 1
ATOM 1837 N N . LEU A 1 221 ? -8.466 -4.002 -3.880 1.00 86.38 221 LEU A N 1
ATOM 1838 C CA . LEU A 1 221 ? -7.748 -2.922 -4.544 1.00 86.38 221 LEU A CA 1
ATOM 1839 C C . LEU A 1 221 ? -6.259 -3.245 -4.708 1.00 86.38 221 LEU A C 1
ATOM 1841 O O . LEU A 1 221 ? -5.704 -3.057 -5.790 1.00 86.38 221 LEU A O 1
ATOM 1845 N N . PHE A 1 222 ? -5.616 -3.757 -3.658 1.00 83.38 222 PHE A N 1
ATOM 1846 C CA . PHE A 1 222 ? -4.162 -3.904 -3.645 1.00 83.38 222 PHE A CA 1
ATOM 1847 C C . PHE A 1 222 ? -3.655 -5.303 -3.993 1.00 83.38 222 PHE A C 1
ATOM 1849 O O . PHE A 1 222 ? -2.534 -5.406 -4.479 1.00 83.38 222 PHE A O 1
ATOM 1856 N N . SER A 1 223 ? -4.446 -6.368 -3.840 1.00 82.69 223 SER A N 1
ATOM 1857 C CA . SER A 1 223 ? -4.034 -7.745 -4.183 1.00 82.69 223 SER A CA 1
ATOM 1858 C C . SER A 1 223 ? -3.543 -7.872 -5.626 1.00 82.69 223 SER A C 1
ATOM 1860 O O . SER A 1 223 ? -2.500 -8.471 -5.874 1.00 82.69 223 SER A O 1
ATOM 1862 N N . LYS A 1 224 ? -4.232 -7.233 -6.579 1.00 77.69 224 LYS A N 1
ATOM 1863 C CA . LYS A 1 224 ? -3.811 -7.197 -7.988 1.00 77.69 224 LYS A CA 1
ATOM 1864 C C . LYS A 1 224 ? -2.495 -6.440 -8.173 1.00 77.69 224 LYS A C 1
ATOM 1866 O O . LYS A 1 224 ? -1.635 -6.890 -8.921 1.00 77.69 224 LYS A O 1
ATOM 1871 N N . ALA A 1 225 ? -2.324 -5.318 -7.475 1.00 76.38 225 ALA A N 1
ATOM 1872 C CA . ALA A 1 225 ? -1.094 -4.528 -7.521 1.00 76.38 225 ALA A CA 1
ATOM 1873 C C . ALA A 1 225 ? 0.099 -5.297 -6.951 1.00 76.38 225 ALA A C 1
ATOM 1875 O O . ALA A 1 225 ? 1.173 -5.306 -7.552 1.00 76.38 225 ALA A O 1
ATOM 1876 N N . PHE A 1 226 ? -0.106 -5.941 -5.800 1.00 73.94 226 PHE A N 1
ATOM 1877 C CA . PHE A 1 226 ? 0.901 -6.754 -5.137 1.00 73.94 226 PHE A CA 1
ATOM 1878 C C . PHE A 1 226 ? 1.287 -7.940 -6.002 1.00 73.94 226 PHE A C 1
ATOM 1880 O O . PHE A 1 226 ? 2.475 -8.145 -6.196 1.00 73.94 226 PHE A O 1
ATOM 1887 N N . LEU A 1 227 ? 0.323 -8.653 -6.590 1.00 72.75 227 LEU A N 1
ATOM 1888 C CA . LEU A 1 227 ? 0.617 -9.780 -7.472 1.00 72.75 227 LEU A CA 1
ATOM 1889 C C . LEU A 1 227 ? 1.461 -9.341 -8.669 1.00 72.75 227 LEU A C 1
ATOM 1891 O O . LEU A 1 227 ? 2.491 -9.949 -8.926 1.00 72.75 227 LEU A O 1
ATOM 1895 N N . VAL A 1 228 ? 1.074 -8.268 -9.367 1.00 72.81 228 VAL A N 1
ATOM 1896 C CA . VAL A 1 228 ? 1.833 -7.796 -10.538 1.00 72.81 228 VAL A CA 1
ATOM 1897 C C . VAL A 1 228 ? 3.224 -7.301 -10.137 1.00 72.81 228 VAL A C 1
ATOM 1899 O O . VAL A 1 228 ? 4.200 -7.641 -10.798 1.00 72.81 228 VAL A O 1
ATOM 1902 N N . THR A 1 229 ? 3.332 -6.532 -9.050 1.00 70.81 229 THR A N 1
ATOM 1903 C CA . THR A 1 229 ? 4.625 -6.005 -8.582 1.00 70.81 229 THR A CA 1
ATOM 1904 C C . THR A 1 229 ? 5.542 -7.144 -8.141 1.00 70.81 229 THR A C 1
ATOM 1906 O O . THR A 1 229 ? 6.659 -7.251 -8.626 1.00 70.81 229 THR A O 1
ATOM 1909 N N . PHE A 1 230 ? 5.044 -8.042 -7.292 1.00 70.00 230 PHE A N 1
ATOM 1910 C CA . PHE A 1 230 ? 5.812 -9.150 -6.736 1.00 70.00 230 PHE A CA 1
ATOM 1911 C C . PHE A 1 230 ? 6.200 -10.179 -7.801 1.00 70.00 230 PHE A C 1
ATOM 1913 O O . PHE A 1 230 ? 7.329 -10.657 -7.807 1.00 70.00 230 PHE A O 1
ATOM 1920 N N . ALA A 1 231 ? 5.299 -10.488 -8.741 1.00 71.19 231 ALA A N 1
ATOM 1921 C CA . ALA A 1 231 ? 5.619 -11.354 -9.872 1.00 71.19 231 ALA A CA 1
ATOM 1922 C C . ALA A 1 231 ? 6.686 -10.723 -10.771 1.00 71.19 231 ALA A C 1
ATOM 1924 O O . ALA A 1 231 ? 7.612 -11.417 -11.176 1.00 71.19 231 ALA A O 1
ATOM 1925 N N . SER A 1 232 ? 6.593 -9.416 -11.042 1.00 69.56 232 SER A N 1
ATOM 1926 C CA . SER A 1 232 ? 7.625 -8.692 -11.789 1.00 69.56 232 SER A CA 1
ATOM 1927 C C . SER A 1 232 ? 8.971 -8.735 -11.059 1.00 69.56 232 SER A C 1
ATOM 1929 O O . SER A 1 232 ? 9.978 -9.049 -11.686 1.00 69.56 232 SER A O 1
ATOM 1931 N N . ASP A 1 233 ? 8.985 -8.504 -9.739 1.00 66.62 233 ASP A N 1
ATOM 1932 C CA . ASP A 1 233 ? 10.205 -8.503 -8.920 1.00 66.62 233 ASP A CA 1
ATOM 1933 C C . ASP A 1 233 ? 10.876 -9.879 -8.915 1.00 66.62 233 ASP A C 1
ATOM 1935 O O . ASP A 1 233 ? 12.052 -9.998 -9.255 1.00 66.62 233 ASP A O 1
ATOM 1939 N N . ILE A 1 234 ? 10.115 -10.936 -8.608 1.00 68.56 234 ILE A N 1
ATOM 1940 C CA . ILE A 1 234 ? 10.619 -12.315 -8.614 1.00 68.56 234 ILE A CA 1
ATOM 1941 C C . ILE A 1 234 ? 11.151 -12.687 -9.991 1.00 68.56 234 ILE A C 1
ATOM 1943 O O . ILE A 1 234 ? 12.214 -13.299 -10.098 1.00 68.56 234 ILE A O 1
ATOM 1947 N N . PHE A 1 235 ? 10.421 -12.339 -11.046 1.00 69.31 235 PHE A N 1
ATOM 1948 C CA . PHE A 1 235 ? 10.812 -12.682 -12.403 1.00 69.31 235 PHE A CA 1
ATOM 1949 C C . PHE A 1 235 ? 12.110 -11.973 -12.806 1.00 69.31 235 PHE A C 1
ATOM 1951 O O . PHE A 1 235 ? 13.017 -12.614 -13.334 1.00 69.31 235 PHE A O 1
ATOM 1958 N N . SER A 1 236 ? 12.246 -10.683 -12.484 1.00 66.81 236 SER A N 1
ATOM 1959 C CA . SER A 1 236 ? 13.480 -9.926 -12.715 1.00 66.81 236 SER A CA 1
ATOM 1960 C C . SER A 1 236 ? 14.669 -10.488 -11.930 1.00 66.81 236 SER A C 1
ATOM 1962 O O . SER A 1 236 ? 15.739 -10.665 -12.512 1.00 66.81 236 SER A O 1
ATOM 1964 N N . CYS A 1 237 ? 14.490 -10.832 -10.650 1.00 66.75 237 CYS A N 1
ATOM 1965 C CA . CYS A 1 237 ? 15.549 -11.448 -9.845 1.00 66.75 237 CYS A CA 1
ATOM 1966 C C . CYS A 1 237 ? 15.958 -12.819 -10.400 1.00 66.75 237 CYS A C 1
ATOM 1968 O O . CYS A 1 237 ? 17.141 -13.074 -10.603 1.00 66.75 237 CYS A O 1
ATOM 1970 N N . THR A 1 238 ? 14.982 -13.668 -10.732 1.00 72.06 238 THR A N 1
ATOM 1971 C CA . THR A 1 238 ? 15.235 -15.034 -11.218 1.00 72.06 238 THR A CA 1
ATOM 1972 C C . THR A 1 238 ? 15.994 -15.027 -12.545 1.00 72.06 238 THR A C 1
ATOM 1974 O O . THR A 1 238 ? 16.911 -15.822 -12.730 1.00 72.06 238 THR A O 1
ATOM 1977 N N . ILE A 1 239 ? 15.658 -14.114 -13.465 1.00 71.94 239 ILE A N 1
ATOM 1978 C CA . ILE A 1 239 ? 16.377 -13.974 -14.742 1.00 71.94 239 ILE A CA 1
ATOM 1979 C C . ILE A 1 239 ? 17.818 -13.502 -14.516 1.00 71.94 239 ILE A C 1
ATOM 1981 O O . ILE A 1 239 ? 18.741 -14.046 -15.127 1.00 71.94 239 ILE A O 1
ATOM 1985 N N . SER A 1 240 ? 18.020 -12.525 -13.626 1.00 68.56 240 SER A N 1
ATOM 1986 C CA . SER A 1 240 ? 19.355 -12.019 -13.282 1.00 68.56 240 SER A CA 1
ATOM 1987 C C . SER A 1 240 ? 20.241 -13.116 -12.681 1.00 68.56 240 SER A C 1
ATOM 1989 O O . SER A 1 240 ? 21.399 -13.289 -13.080 1.00 68.56 240 SER A O 1
ATOM 1991 N N . ASP A 1 241 ? 19.686 -13.904 -11.761 1.00 75.19 241 ASP A N 1
ATOM 1992 C CA . ASP A 1 241 ? 20.400 -14.998 -11.105 1.00 75.19 241 ASP A CA 1
ATOM 1993 C C . ASP A 1 241 ? 20.705 -16.130 -12.085 1.00 75.19 241 ASP A C 1
ATOM 1995 O O . ASP A 1 241 ? 21.796 -16.692 -12.062 1.00 75.19 241 ASP A O 1
ATOM 1999 N N . LEU A 1 242 ? 19.785 -16.440 -13.001 1.00 78.31 242 LEU A N 1
ATOM 2000 C CA . LEU A 1 242 ? 19.967 -17.500 -13.988 1.00 78.31 242 LEU A CA 1
ATOM 2001 C C . LEU A 1 242 ? 21.107 -17.189 -14.971 1.00 78.31 242 LEU A C 1
ATOM 2003 O O . LEU A 1 242 ? 21.943 -18.056 -15.223 1.00 78.31 242 LEU A O 1
ATOM 2007 N N . SER A 1 243 ? 21.197 -15.946 -15.457 1.00 73.56 243 SER A N 1
ATOM 2008 C CA . SER A 1 243 ? 22.320 -15.498 -16.294 1.00 73.56 243 SER A CA 1
ATOM 2009 C C . SER A 1 243 ? 23.650 -15.566 -15.536 1.00 73.56 243 SER A C 1
ATOM 2011 O O . SER A 1 243 ? 24.663 -16.026 -16.069 1.00 73.56 243 SER A O 1
ATOM 2013 N N . THR A 1 244 ? 23.650 -15.138 -14.272 1.00 78.56 244 THR A N 1
ATOM 2014 C CA . THR A 1 244 ? 24.846 -15.143 -13.419 1.00 78.56 244 THR A CA 1
ATOM 2015 C C . THR A 1 244 ? 25.307 -16.572 -13.122 1.00 78.56 244 THR A C 1
ATOM 2017 O O . THR A 1 244 ? 26.482 -16.895 -13.282 1.00 78.56 244 THR A O 1
ATOM 2020 N N . ASN A 1 245 ? 24.380 -17.464 -12.781 1.00 85.50 245 ASN A N 1
ATOM 2021 C CA . ASN A 1 245 ? 24.664 -18.866 -12.489 1.00 85.50 245 ASN A CA 1
ATOM 2022 C C . ASN A 1 245 ? 25.128 -19.633 -13.736 1.00 85.50 245 ASN A C 1
ATOM 2024 O O . ASN A 1 245 ? 26.057 -20.434 -13.644 1.00 85.50 245 ASN A O 1
ATOM 2028 N N . ALA A 1 246 ? 24.548 -19.359 -14.911 1.00 82.81 246 ALA A N 1
ATOM 2029 C CA . ALA A 1 246 ? 25.009 -19.936 -16.173 1.00 82.81 246 ALA A CA 1
ATOM 2030 C C . ALA A 1 246 ? 26.458 -19.524 -16.479 1.00 82.81 246 ALA A C 1
ATOM 2032 O O . ALA A 1 246 ? 27.278 -20.372 -16.839 1.00 82.81 246 ALA A O 1
ATOM 2033 N N . TYR A 1 247 ? 26.806 -18.252 -16.258 1.00 84.19 247 TYR A N 1
ATOM 2034 C CA . TYR A 1 247 ? 28.177 -17.763 -16.413 1.00 84.19 247 TYR A CA 1
ATOM 2035 C C . TYR A 1 247 ? 29.157 -18.406 -15.416 1.00 84.19 247 TYR A C 1
ATOM 2037 O O . TYR A 1 247 ? 30.272 -18.763 -15.800 1.00 84.19 247 TYR A O 1
ATOM 2045 N N . LEU A 1 248 ? 28.736 -18.601 -14.161 1.00 88.75 248 LEU A N 1
ATOM 2046 C CA . LEU A 1 248 ? 29.553 -19.170 -13.078 1.00 88.75 248 LEU A CA 1
ATOM 2047 C C . LEU A 1 248 ? 29.639 -20.708 -13.077 1.00 88.75 248 LEU A C 1
ATOM 2049 O O . LEU A 1 248 ? 30.364 -21.275 -12.264 1.00 88.75 248 LEU A O 1
ATOM 2053 N N . SER A 1 249 ? 28.952 -21.402 -13.986 1.00 87.56 249 SER A N 1
ATOM 2054 C CA . SER A 1 249 ? 28.856 -22.873 -14.029 1.00 87.56 249 SER A CA 1
ATOM 2055 C C . SER A 1 249 ? 30.153 -23.628 -14.399 1.00 87.56 249 SER A C 1
ATOM 2057 O O . SER A 1 249 ? 30.105 -24.824 -14.684 1.00 87.56 249 SER A O 1
ATOM 2059 N N . ASN A 1 250 ? 31.321 -22.969 -14.406 1.00 89.94 250 ASN A N 1
ATOM 2060 C CA . ASN A 1 250 ? 32.612 -23.521 -14.856 1.00 89.94 250 ASN A CA 1
ATOM 2061 C C . ASN A 1 250 ? 32.563 -24.152 -16.263 1.00 89.94 250 ASN A C 1
ATOM 2063 O O . ASN A 1 250 ? 33.317 -25.078 -16.576 1.00 89.94 250 ASN A O 1
ATOM 2067 N N . TRP A 1 251 ? 31.695 -23.639 -17.139 1.00 89.19 251 TRP A N 1
ATOM 2068 C CA . TRP A 1 251 ? 31.507 -24.126 -18.509 1.00 89.19 251 TRP A CA 1
ATOM 2069 C C . TRP A 1 251 ? 32.794 -24.129 -19.342 1.00 89.19 251 TRP A C 1
ATOM 2071 O O . TRP A 1 251 ? 32.911 -24.873 -20.313 1.00 89.19 251 TRP A O 1
ATOM 2081 N N . GLN A 1 252 ? 33.791 -23.326 -18.960 1.00 88.75 252 GLN A N 1
ATOM 2082 C CA . GLN A 1 252 ? 35.086 -23.276 -19.630 1.00 88.75 252 GLN A CA 1
ATOM 2083 C C . GLN A 1 252 ? 35.843 -24.608 -19.545 1.00 88.75 252 GLN A C 1
ATOM 2085 O O . GLN A 1 252 ? 36.597 -24.909 -20.473 1.00 88.75 252 GLN A O 1
ATOM 2090 N N . ASN A 1 253 ? 35.613 -25.388 -18.482 1.00 91.81 253 ASN A N 1
ATOM 2091 C CA . ASN A 1 253 ? 36.282 -26.664 -18.218 1.00 91.81 253 ASN A CA 1
ATOM 2092 C C . ASN A 1 253 ? 35.614 -27.855 -18.922 1.00 91.81 253 ASN A C 1
ATOM 2094 O O . ASN A 1 253 ? 36.188 -28.938 -18.952 1.00 91.81 253 ASN A O 1
ATOM 2098 N N . 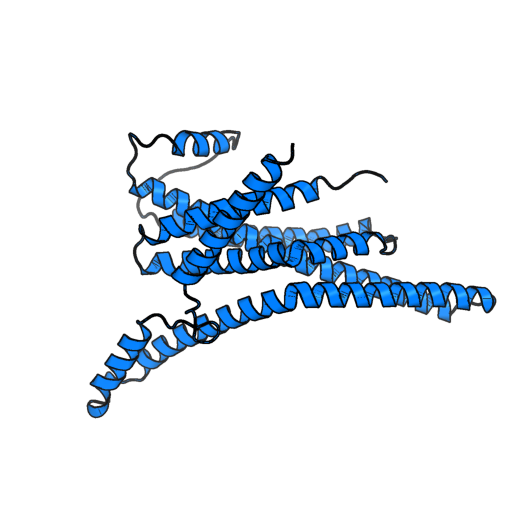ASN A 1 254 ? 34.417 -27.670 -19.486 1.00 85.06 254 ASN A N 1
ATOM 2099 C CA . ASN A 1 254 ? 33.639 -28.733 -20.114 1.00 85.06 254 ASN A CA 1
ATOM 2100 C C . ASN A 1 254 ? 33.535 -28.470 -21.624 1.00 85.06 254 ASN A C 1
ATOM 2102 O O . ASN A 1 254 ? 32.652 -27.747 -22.091 1.00 85.06 254 ASN A O 1
ATOM 2106 N N . ILE A 1 255 ? 34.493 -29.009 -22.389 1.00 89.12 255 ILE A N 1
ATOM 2107 C CA . ILE A 1 255 ? 34.650 -28.730 -23.830 1.00 89.12 255 ILE A CA 1
ATOM 2108 C C . ILE A 1 255 ? 33.407 -29.160 -24.621 1.00 89.12 255 ILE A C 1
ATOM 2110 O O . ILE A 1 255 ? 33.000 -28.445 -25.539 1.00 89.12 255 ILE A O 1
ATOM 2114 N N . ASP A 1 256 ? 32.775 -30.260 -24.212 1.00 91.75 256 ASP A N 1
ATOM 2115 C CA . ASP A 1 256 ? 31.662 -30.879 -24.936 1.00 91.75 256 ASP A CA 1
ATOM 2116 C C . ASP A 1 256 ? 30.395 -30.009 -24.944 1.00 91.75 256 ASP A C 1
ATOM 2118 O O . ASP A 1 256 ? 29.707 -29.937 -25.958 1.00 91.75 256 ASP A O 1
ATOM 2122 N N . TYR A 1 257 ? 30.133 -29.260 -23.865 1.00 83.75 257 TYR A N 1
ATOM 2123 C CA . TYR A 1 257 ? 28.919 -28.437 -23.707 1.00 83.75 257 TYR A CA 1
ATOM 2124 C C . TYR A 1 257 ? 29.171 -26.933 -23.867 1.00 83.75 257 TYR A C 1
ATOM 2126 O O . TYR A 1 257 ? 28.273 -26.110 -23.669 1.00 83.75 257 TYR A O 1
ATOM 2134 N N . ARG A 1 258 ? 30.397 -26.537 -24.236 1.00 87.19 258 ARG A N 1
ATOM 2135 C CA . ARG A 1 258 ? 30.804 -25.127 -24.334 1.00 87.19 258 ARG A CA 1
ATOM 2136 C C . ARG A 1 258 ? 29.898 -24.323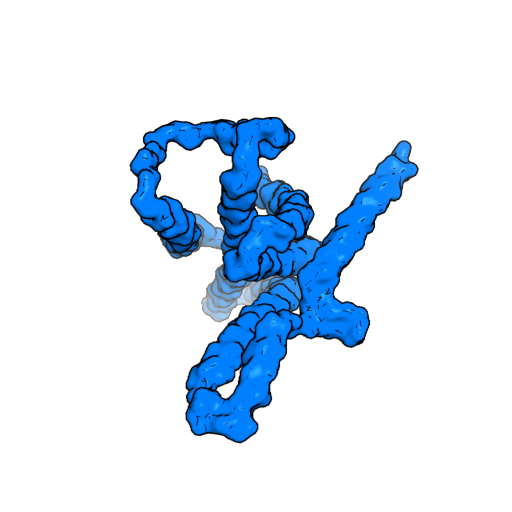 -25.270 1.00 87.19 258 ARG A C 1
ATOM 2138 O O . ARG A 1 258 ? 29.530 -23.194 -24.953 1.00 87.19 258 ARG A O 1
ATOM 2145 N N . LYS A 1 259 ? 29.573 -24.877 -26.442 1.00 86.06 259 LYS A N 1
ATOM 2146 C CA . LYS A 1 259 ? 28.747 -24.188 -27.449 1.00 86.06 259 LYS A CA 1
ATOM 2147 C C . LYS A 1 259 ? 27.309 -24.012 -26.968 1.00 86.06 259 LYS A C 1
ATOM 2149 O O . LYS A 1 259 ? 26.744 -22.939 -27.165 1.00 86.06 259 LYS A O 1
ATOM 2154 N N . ASP A 1 260 ? 26.767 -25.017 -26.291 1.00 83.88 260 ASP A N 1
ATOM 2155 C CA . ASP A 1 260 ? 25.393 -25.001 -25.793 1.00 83.88 260 ASP A CA 1
ATOM 2156 C C . ASP A 1 260 ? 25.236 -24.003 -24.647 1.00 83.88 260 ASP A C 1
ATOM 2158 O O . ASP A 1 260 ? 24.315 -23.193 -24.663 1.00 83.88 260 ASP A O 1
ATOM 2162 N N . ILE A 1 261 ? 26.186 -23.955 -23.708 1.00 81.06 261 ILE A N 1
ATOM 2163 C CA . ILE A 1 261 ? 26.150 -22.977 -22.611 1.00 81.06 261 ILE A CA 1
ATOM 2164 C C . ILE A 1 261 ? 26.331 -21.545 -23.139 1.00 81.06 261 ILE A C 1
ATOM 2166 O O . ILE A 1 261 ? 25.637 -20.636 -22.689 1.00 81.06 261 ILE A O 1
ATOM 2170 N N . LEU A 1 262 ? 27.187 -21.326 -24.144 1.00 83.56 262 LEU A N 1
ATOM 2171 C CA . LEU A 1 262 ? 27.306 -20.017 -24.802 1.00 83.56 262 LEU A CA 1
ATOM 2172 C C . LEU A 1 262 ? 26.020 -19.613 -25.539 1.00 83.56 262 LEU A C 1
ATOM 2174 O O . LEU A 1 262 ? 25.660 -18.436 -25.527 1.00 83.56 262 LEU A O 1
ATOM 2178 N N . LEU A 1 263 ? 25.311 -20.566 -26.152 1.00 82.69 263 LEU A N 1
ATOM 2179 C CA . LEU A 1 263 ? 23.993 -20.326 -26.741 1.00 82.69 263 LEU A CA 1
ATOM 2180 C C . LEU A 1 263 ? 22.946 -20.013 -25.674 1.00 82.69 263 LEU A C 1
ATOM 2182 O O . LEU A 1 263 ? 22.144 -19.115 -25.894 1.00 82.69 263 LEU A O 1
ATOM 2186 N N . VAL A 1 264 ? 22.978 -20.683 -24.521 1.00 78.50 264 VAL A N 1
ATOM 2187 C CA . VAL A 1 264 ? 22.091 -20.402 -23.383 1.00 78.50 264 VAL A CA 1
ATOM 2188 C C . VAL A 1 264 ? 22.354 -19.005 -22.820 1.00 78.50 264 VAL A C 1
ATOM 2190 O O . VAL A 1 264 ? 21.411 -18.237 -22.676 1.00 78.50 264 VAL A O 1
ATOM 2193 N N . ILE A 1 265 ? 23.615 -18.621 -22.592 1.00 79.06 265 ILE A N 1
ATOM 2194 C CA . ILE A 1 265 ? 23.983 -17.263 -22.154 1.00 79.06 265 ILE A CA 1
ATOM 2195 C C . ILE A 1 265 ? 23.511 -16.228 -23.184 1.00 79.06 265 ILE A C 1
ATOM 2197 O O . ILE A 1 265 ? 22.889 -15.231 -22.826 1.00 79.06 265 ILE A O 1
ATOM 2201 N N . ARG A 1 266 ? 23.742 -16.480 -24.478 1.00 78.25 266 ARG A N 1
ATOM 2202 C CA . ARG A 1 266 ? 23.296 -15.591 -25.559 1.00 78.25 266 ARG A CA 1
ATOM 2203 C C . ARG A 1 266 ? 21.772 -15.528 -25.679 1.00 78.25 266 ARG A C 1
ATOM 2205 O O . ARG A 1 266 ? 21.236 -14.466 -25.966 1.00 78.25 266 ARG A O 1
ATOM 2212 N N . ALA A 1 267 ? 21.072 -16.635 -25.457 1.00 75.62 267 ALA A N 1
ATOM 2213 C CA . ALA A 1 267 ? 19.615 -16.695 -25.453 1.00 75.62 267 ALA A CA 1
ATOM 2214 C C . ALA A 1 267 ? 19.025 -15.995 -24.223 1.00 75.62 267 ALA A C 1
ATOM 2216 O O . ALA A 1 267 ? 17.982 -15.367 -24.332 1.00 75.62 267 ALA A O 1
ATOM 2217 N N . MET A 1 268 ? 19.708 -16.032 -23.078 1.00 67.75 268 MET A N 1
ATOM 2218 C CA . MET A 1 268 ? 19.321 -15.288 -21.873 1.00 67.75 268 MET A CA 1
ATOM 2219 C C . MET A 1 268 ? 19.559 -13.781 -21.999 1.00 67.75 268 MET A C 1
ATOM 2221 O O . MET A 1 268 ? 18.896 -13.005 -21.320 1.00 67.75 268 MET A O 1
ATOM 2225 N N . GLN A 1 269 ? 20.445 -13.356 -22.905 1.00 67.06 269 GLN A N 1
ATOM 2226 C CA . GLN A 1 269 ? 20.560 -11.952 -23.317 1.00 67.06 269 GLN A CA 1
ATOM 2227 C C . GLN A 1 269 ? 19.398 -11.504 -24.222 1.00 67.06 269 GLN A C 1
ATOM 2229 O O . GLN A 1 269 ? 19.235 -10.307 -24.457 1.00 67.06 269 GLN A O 1
ATOM 2234 N N . ILE A 1 270 ? 18.579 -12.434 -24.730 1.00 65.75 270 ILE A N 1
ATOM 2235 C CA . ILE A 1 270 ? 17.340 -12.109 -25.441 1.00 65.75 270 ILE A CA 1
ATOM 2236 C C . ILE A 1 270 ? 16.259 -11.861 -24.377 1.00 65.75 270 ILE A C 1
ATOM 2238 O O . ILE A 1 270 ? 15.980 -12.750 -23.571 1.00 65.75 270 ILE A O 1
ATOM 2242 N N . PRO A 1 271 ? 15.632 -10.672 -24.340 1.00 51.47 271 PRO A N 1
ATOM 2243 C CA . PRO A 1 271 ? 14.696 -10.315 -23.282 1.00 51.47 271 PRO A CA 1
ATOM 2244 C C . PRO A 1 271 ? 13.491 -11.262 -23.273 1.00 51.47 271 PRO A C 1
ATOM 2246 O O . PRO A 1 271 ? 12.715 -11.322 -24.229 1.00 51.47 271 PRO A O 1
ATOM 2249 N N . PHE A 1 272 ? 13.322 -11.994 -22.172 1.00 49.44 272 PHE A N 1
ATOM 2250 C CA . PHE A 1 272 ? 12.201 -12.909 -21.985 1.00 49.44 272 PHE A CA 1
ATOM 2251 C C . PHE A 1 272 ? 10.904 -12.113 -21.763 1.00 49.44 272 PHE A C 1
ATOM 2253 O O . PHE A 1 272 ? 10.801 -11.324 -20.822 1.00 49.44 272 PHE A O 1
ATOM 2260 N N . GLY A 1 273 ? 9.908 -12.299 -22.634 1.00 49.91 273 GLY A N 1
ATOM 2261 C CA . GLY A 1 273 ? 8.623 -11.597 -22.576 1.00 49.91 273 GLY A CA 1
ATOM 2262 C C . GLY A 1 273 ? 7.470 -12.536 -22.235 1.00 49.91 273 GLY A C 1
ATOM 2263 O O . GLY A 1 273 ? 7.187 -13.471 -22.978 1.00 49.91 273 GLY A O 1
ATOM 2264 N N . ILE A 1 274 ? 6.768 -12.274 -21.133 1.00 46.06 274 ILE A N 1
ATOM 2265 C CA . ILE A 1 274 ? 5.507 -12.955 -20.790 1.00 46.06 274 ILE A CA 1
ATOM 2266 C C . ILE A 1 274 ? 4.443 -12.501 -21.795 1.00 46.06 274 ILE A C 1
ATOM 2268 O O . ILE A 1 274 ? 4.403 -11.322 -22.098 1.00 46.06 274 ILE A O 1
ATOM 2272 N N . SER A 1 275 ? 3.575 -13.374 -22.315 1.00 45.12 275 SER A N 1
ATOM 2273 C CA . SER A 1 275 ? 2.462 -12.993 -23.207 1.00 45.12 275 SER A CA 1
ATOM 2274 C C . SER A 1 275 ? 1.115 -13.081 -22.497 1.00 45.12 275 SER A C 1
ATOM 2276 O O . SER A 1 275 ? 0.830 -14.055 -21.805 1.00 45.12 275 SER A O 1
ATOM 2278 N N . ALA A 1 276 ? 0.272 -12.063 -22.667 1.00 42.16 276 ALA A N 1
ATOM 2279 C CA . ALA A 1 276 ? -1.106 -12.061 -22.207 1.00 42.16 276 ALA A CA 1
ATOM 2280 C C . ALA A 1 276 ? -1.941 -12.940 -23.152 1.00 42.16 276 ALA A C 1
ATOM 2282 O O . ALA A 1 276 ? -2.251 -12.547 -24.279 1.00 42.16 276 ALA A O 1
ATOM 2283 N N . GLY A 1 277 ? -2.277 -14.150 -22.692 1.00 43.16 277 GLY A N 1
ATOM 2284 C CA . GLY A 1 277 ? -3.179 -15.074 -23.388 1.00 43.16 277 GLY A CA 1
ATOM 2285 C C . GLY A 1 277 ? -2.687 -15.566 -24.753 1.00 43.16 277 GLY A C 1
ATOM 2286 O O . GLY A 1 277 ? -3.513 -15.811 -25.621 1.00 43.16 277 GLY A O 1
ATOM 2287 N N . SER A 1 278 ? -1.370 -15.651 -24.979 1.00 45.31 278 SER A N 1
ATOM 2288 C CA . SER A 1 278 ? -0.737 -15.981 -26.277 1.00 45.31 278 SER A CA 1
ATOM 2289 C C . SER A 1 278 ? -1.057 -15.036 -27.443 1.00 45.31 278 SER A C 1
ATOM 2291 O O . SER A 1 278 ? -0.533 -15.228 -28.536 1.00 45.31 278 SER A O 1
ATOM 2293 N N . ILE A 1 279 ? -1.858 -13.994 -27.221 1.00 52.25 279 ILE A N 1
ATOM 2294 C CA . ILE A 1 279 ? -2.269 -13.039 -28.254 1.00 52.25 279 ILE A CA 1
ATOM 2295 C C . ILE A 1 279 ? -1.332 -11.832 -28.267 1.00 52.25 279 ILE A C 1
ATOM 2297 O O . ILE A 1 279 ? -1.054 -11.286 -29.333 1.00 52.25 279 ILE A O 1
ATOM 2301 N N . MET A 1 280 ? -0.827 -11.405 -27.101 1.00 51.81 280 MET A N 1
ATOM 2302 C CA . MET A 1 280 ? -0.047 -10.172 -27.019 1.00 51.81 280 MET A CA 1
ATOM 2303 C C . MET A 1 280 ? 1.111 -10.274 -26.015 1.00 51.81 280 MET A C 1
ATOM 2305 O O . MET A 1 280 ? 0.860 -10.394 -24.814 1.00 51.81 280 MET A O 1
ATOM 2309 N N . PRO A 1 281 ? 2.381 -10.190 -26.457 1.00 55.44 281 PRO A N 1
ATOM 2310 C CA . PRO A 1 281 ? 3.522 -10.202 -25.548 1.00 55.44 281 PRO A CA 1
ATOM 2311 C C . PRO A 1 281 ? 3.436 -8.999 -24.603 1.00 55.44 281 PRO A C 1
ATOM 2313 O O . PRO A 1 281 ? 3.422 -7.867 -25.061 1.00 55.44 281 PRO A O 1
ATOM 2316 N N . ILE A 1 282 ? 3.386 -9.212 -23.291 1.00 49.19 282 ILE A N 1
ATOM 2317 C CA . ILE A 1 282 ? 3.526 -8.202 -22.232 1.00 49.19 282 ILE A CA 1
ATOM 2318 C C . ILE A 1 282 ? 4.980 -7.723 -22.234 1.00 49.19 282 ILE A C 1
ATOM 2320 O O . ILE A 1 282 ? 5.813 -8.092 -21.411 1.00 49.19 282 ILE A O 1
ATOM 2324 N N . ASN A 1 283 ? 5.293 -6.907 -23.227 1.00 59.44 283 ASN A N 1
ATOM 2325 C CA . ASN A 1 283 ? 6.554 -6.213 -23.370 1.00 59.44 283 ASN A CA 1
ATOM 2326 C C . ASN A 1 283 ? 6.290 -4.700 -23.412 1.00 59.44 283 ASN A C 1
ATOM 2328 O O . ASN A 1 283 ? 5.146 -4.234 -23.404 1.00 59.44 283 ASN A O 1
ATOM 2332 N N . MET A 1 284 ? 7.362 -3.909 -23.433 1.00 45.12 284 MET A N 1
ATOM 2333 C CA . MET A 1 284 ? 7.243 -2.450 -23.380 1.00 45.12 284 MET A CA 1
ATOM 2334 C C . MET A 1 284 ? 6.450 -1.878 -24.567 1.00 45.12 284 MET A C 1
ATOM 2336 O O . MET A 1 284 ? 5.711 -0.912 -24.407 1.00 45.12 284 MET A O 1
ATOM 2340 N N . GLN A 1 285 ? 6.557 -2.504 -25.741 1.00 58.56 285 GLN A N 1
ATOM 2341 C CA . GLN A 1 285 ? 5.838 -2.113 -26.955 1.00 58.56 285 GLN A CA 1
ATOM 2342 C C . GLN A 1 285 ? 4.324 -2.269 -26.794 1.00 58.56 285 GLN A C 1
ATOM 2344 O O . GLN A 1 285 ? 3.560 -1.381 -27.166 1.00 58.56 285 GLN A O 1
ATOM 2349 N N . THR A 1 286 ? 3.902 -3.364 -26.178 1.00 54.47 286 THR A N 1
ATOM 2350 C CA . THR A 1 286 ? 2.503 -3.666 -25.896 1.00 54.47 286 THR A CA 1
ATOM 2351 C C . THR A 1 286 ? 1.909 -2.765 -24.825 1.00 54.47 286 THR A C 1
ATOM 2353 O O . THR A 1 286 ? 0.800 -2.256 -24.990 1.00 54.47 286 THR A O 1
ATOM 2356 N N . LEU A 1 287 ? 2.647 -2.523 -23.737 1.00 48.09 287 LEU A N 1
ATOM 2357 C CA . LEU A 1 287 ? 2.213 -1.580 -22.708 1.00 48.09 287 LEU A CA 1
ATOM 2358 C C . LEU A 1 287 ? 2.063 -0.176 -23.300 1.00 48.09 287 LEU A C 1
ATOM 2360 O O . LEU A 1 287 ? 1.058 0.490 -23.074 1.00 48.09 287 LEU A O 1
ATOM 2364 N N . LEU A 1 288 ? 3.022 0.250 -24.120 1.00 53.62 288 LEU A N 1
ATOM 2365 C CA . LEU A 1 288 ? 2.946 1.516 -24.832 1.00 53.62 288 LEU A CA 1
ATOM 2366 C C . LEU A 1 288 ? 1.756 1.569 -25.799 1.00 53.62 288 LEU A C 1
ATOM 2368 O O . LEU A 1 288 ? 1.086 2.597 -25.874 1.00 53.62 288 LEU A O 1
ATOM 2372 N N . ALA A 1 289 ? 1.484 0.496 -26.543 1.00 63.84 289 ALA A N 1
ATOM 2373 C CA . ALA A 1 289 ? 0.320 0.414 -27.421 1.00 63.84 289 ALA A CA 1
ATOM 2374 C C . ALA A 1 289 ? -0.987 0.545 -26.623 1.00 63.84 289 ALA A C 1
ATOM 2376 O O . ALA A 1 289 ? -1.870 1.305 -27.019 1.00 63.84 289 ALA A O 1
ATOM 2377 N N . ALA A 1 290 ? -1.073 -0.098 -25.455 1.00 55.66 290 ALA A N 1
ATOM 2378 C CA . ALA A 1 290 ? -2.198 0.049 -24.537 1.00 55.66 290 ALA A CA 1
ATOM 2379 C C . ALA A 1 290 ? -2.320 1.487 -24.003 1.00 55.66 290 ALA A C 1
ATOM 2381 O O . ALA A 1 290 ? -3.413 2.046 -24.008 1.00 55.66 290 ALA A O 1
ATOM 2382 N N . CYS A 1 291 ? -1.211 2.129 -23.621 1.00 47.81 291 CYS A N 1
ATOM 2383 C CA . CYS A 1 291 ? -1.208 3.535 -23.215 1.00 47.81 291 CYS A CA 1
ATOM 2384 C C . CYS A 1 291 ? -1.664 4.460 -24.353 1.00 47.81 291 CYS A C 1
ATOM 2386 O O . CYS A 1 291 ? -2.494 5.335 -24.125 1.00 47.81 291 CYS A O 1
ATOM 2388 N N . LYS A 1 292 ? -1.190 4.249 -25.589 1.00 62.72 292 LYS A N 1
ATOM 2389 C CA . LYS A 1 292 ? -1.638 5.003 -26.774 1.00 62.72 292 LYS A CA 1
ATOM 2390 C C . LYS A 1 292 ? -3.137 4.831 -27.012 1.00 62.72 292 LYS A C 1
ATOM 2392 O O . LYS A 1 292 ? -3.822 5.817 -27.264 1.00 62.72 292 LYS A O 1
ATOM 2397 N N . ALA A 1 293 ? -3.648 3.608 -26.885 1.00 65.06 293 ALA A N 1
ATOM 2398 C CA . ALA A 1 293 ? -5.073 3.326 -27.007 1.00 65.06 293 ALA A CA 1
ATOM 2399 C C . ALA A 1 293 ? -5.890 4.021 -25.905 1.00 65.06 293 ALA A C 1
ATOM 2401 O O . ALA A 1 293 ? -6.919 4.620 -26.200 1.00 65.06 293 ALA A O 1
ATOM 2402 N N . MET A 1 294 ? -5.413 4.016 -24.654 1.00 56.34 294 MET A N 1
ATOM 2403 C CA . MET A 1 294 ? -6.067 4.714 -23.539 1.00 56.34 294 MET A CA 1
ATOM 2404 C C . MET A 1 294 ? -6.104 6.227 -23.744 1.00 56.34 294 MET A C 1
ATOM 2406 O O . MET A 1 294 ? -7.159 6.828 -23.572 1.00 56.34 294 MET A O 1
ATOM 2410 N N . VAL A 1 295 ? -4.989 6.840 -24.152 1.00 56.97 295 VAL A N 1
ATOM 2411 C CA . VAL A 1 295 ? -4.925 8.280 -24.454 1.00 56.97 295 VAL A CA 1
ATOM 2412 C C . VAL A 1 295 ? -5.847 8.623 -25.624 1.00 56.97 295 VAL A C 1
ATOM 2414 O O . VAL A 1 295 ? -6.632 9.563 -25.536 1.00 56.97 295 VAL A O 1
ATOM 2417 N N . SER A 1 296 ? -5.813 7.829 -26.697 1.00 73.56 296 SER A N 1
ATOM 2418 C CA . SER A 1 296 ? -6.693 8.011 -27.855 1.00 73.56 296 SER A CA 1
ATOM 2419 C C . SER A 1 296 ? -8.172 7.903 -27.467 1.00 73.56 296 SER A C 1
ATOM 2421 O O . SER A 1 296 ? -8.973 8.743 -27.874 1.00 73.56 296 SER A O 1
ATOM 2423 N N . TYR A 1 297 ? -8.524 6.947 -26.604 1.00 71.94 297 TYR A N 1
ATOM 2424 C CA . TYR A 1 297 ? -9.876 6.790 -26.072 1.00 71.94 297 TYR A CA 1
ATOM 2425 C C . TYR A 1 297 ? -10.295 7.953 -25.160 1.00 71.94 297 TYR A C 1
ATOM 2427 O O . TYR A 1 297 ? -11.406 8.462 -25.284 1.00 71.94 297 TYR A O 1
ATOM 2435 N N . CYS A 1 298 ? -9.409 8.432 -24.283 1.00 54.12 298 CYS A N 1
ATOM 2436 C CA . CYS A 1 298 ? -9.665 9.611 -23.453 1.00 54.12 298 CYS A CA 1
ATOM 2437 C C . CYS A 1 298 ? -9.900 10.869 -24.302 1.00 54.12 298 CYS A C 1
ATOM 2439 O O . CYS A 1 298 ? -10.822 11.632 -24.020 1.00 54.12 298 CYS A O 1
ATOM 2441 N N . MET A 1 299 ? -9.100 11.079 -25.351 1.00 75.94 299 MET A N 1
ATOM 2442 C CA . MET A 1 299 ? -9.290 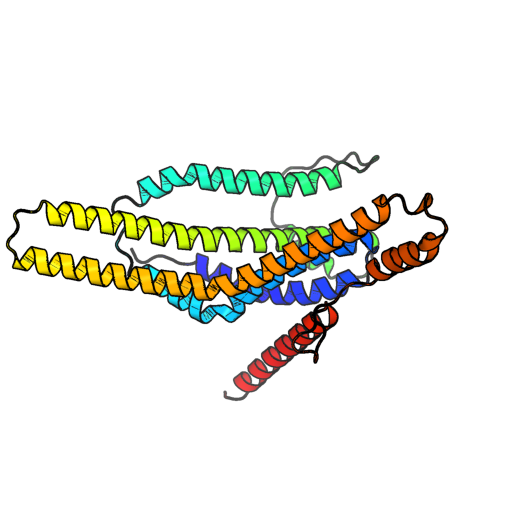12.185 -26.295 1.00 75.94 299 MET A CA 1
ATOM 2443 C C . MET A 1 299 ? -10.631 12.063 -27.024 1.00 75.94 299 MET A C 1
ATOM 2445 O O . MET A 1 299 ? -11.375 13.039 -27.102 1.00 75.94 299 MET A O 1
ATOM 2449 N N . PHE A 1 300 ? -10.986 10.860 -27.479 1.00 88.12 300 PHE A N 1
ATOM 2450 C CA . PHE A 1 300 ? -12.284 10.588 -28.092 1.00 88.12 300 PHE A CA 1
ATOM 2451 C C . PHE A 1 300 ? -13.449 10.934 -27.151 1.00 88.12 300 PHE A C 1
ATOM 2453 O O . PHE A 1 300 ? -14.311 11.723 -27.529 1.00 88.12 300 PHE A O 1
ATOM 2460 N N . LEU A 1 301 ? -13.435 10.440 -25.906 1.00 68.75 301 LEU A N 1
ATOM 2461 C CA . LEU A 1 301 ? -14.481 10.731 -24.916 1.00 68.75 301 LEU A CA 1
ATOM 2462 C C . LEU A 1 301 ? -14.654 12.235 -24.672 1.00 68.75 301 LEU A C 1
ATOM 2464 O O . LEU A 1 301 ? -15.776 12.725 -24.647 1.00 68.75 301 LEU A O 1
ATOM 2468 N N . ARG A 1 302 ? -13.550 12.986 -24.569 1.00 65.88 302 ARG A N 1
ATOM 2469 C CA . ARG A 1 302 ? -13.601 14.451 -24.409 1.00 65.88 302 ARG A CA 1
ATOM 2470 C C . ARG A 1 302 ? -14.223 15.158 -25.610 1.00 65.88 302 ARG A C 1
ATOM 2472 O O . ARG A 1 302 ? -14.852 16.196 -25.439 1.00 65.88 302 ARG A O 1
ATOM 2479 N N . THR A 1 303 ? -14.030 14.616 -26.810 1.00 89.12 303 THR A N 1
ATOM 2480 C CA . THR A 1 303 ? -14.588 15.186 -28.043 1.00 89.12 303 THR A CA 1
ATOM 2481 C C . THR A 1 303 ? -16.094 14.929 -28.122 1.00 89.12 303 THR A C 1
ATOM 2483 O O . THR A 1 303 ? -16.850 15.825 -28.482 1.00 89.12 303 THR A O 1
ATOM 2486 N N . VAL A 1 304 ? -16.536 13.731 -27.722 1.00 87.12 304 VAL A N 1
ATOM 2487 C CA . VAL A 1 304 ? -17.958 13.359 -27.669 1.00 87.12 304 VAL A CA 1
ATOM 2488 C C . VAL A 1 304 ? -18.702 14.169 -26.602 1.00 87.12 304 VAL A C 1
ATOM 2490 O O . VAL A 1 304 ? -19.728 14.769 -26.912 1.00 87.12 304 VAL A O 1
ATOM 2493 N N . ASP A 1 305 ? -18.155 14.280 -25.388 1.00 77.94 305 ASP A N 1
ATOM 2494 C CA . ASP A 1 305 ? -18.766 15.064 -24.301 1.00 77.94 305 ASP A CA 1
ATOM 2495 C C . ASP A 1 305 ? -18.867 16.563 -24.642 1.00 77.94 305 ASP A C 1
ATOM 2497 O O . ASP A 1 305 ? -19.809 17.237 -24.232 1.00 77.94 305 ASP A O 1
ATOM 2501 N N . GLY A 1 306 ? -17.919 17.093 -25.423 1.00 76.38 306 GLY A N 1
ATOM 2502 C CA . GLY A 1 306 ? -17.923 18.488 -25.873 1.00 76.38 306 GLY A CA 1
ATOM 2503 C C . GLY A 1 306 ? -18.951 18.813 -26.962 1.00 76.38 306 GLY A C 1
ATOM 2504 O O . GLY A 1 306 ? -19.185 19.987 -27.218 1.00 76.38 306 GLY A O 1
ATOM 2505 N N . SER A 1 307 ? -19.559 17.802 -27.592 1.00 72.75 307 SER A N 1
ATOM 2506 C CA . SER A 1 307 ? -20.554 17.969 -28.666 1.00 72.75 307 SER A CA 1
ATOM 2507 C C . SER A 1 307 ? -22.013 17.890 -28.196 1.00 72.75 307 SER A C 1
ATOM 2509 O O . SER A 1 307 ? -22.926 18.048 -29.001 1.00 72.75 307 SER A O 1
ATOM 2511 N N . ALA A 1 308 ? -22.236 17.644 -26.900 1.00 63.81 308 ALA A N 1
ATOM 2512 C CA . ALA A 1 308 ? -23.561 17.541 -26.283 1.00 63.81 308 ALA A CA 1
ATOM 2513 C C . ALA A 1 308 ? -24.045 18.844 -25.603 1.00 63.81 308 ALA A C 1
ATOM 2515 O O . ALA A 1 308 ? -25.079 18.826 -24.937 1.00 63.81 308 ALA A O 1
ATOM 2516 N N . ASN A 1 309 ? -23.312 19.950 -25.778 1.00 51.69 309 ASN A N 1
ATOM 2517 C CA . ASN A 1 309 ? -23.680 21.315 -25.376 1.00 51.69 309 ASN A CA 1
ATOM 2518 C C . ASN A 1 309 ? -23.718 22.221 -26.607 1.00 51.69 309 ASN A C 1
ATOM 2520 O O . ASN A 1 309 ? -24.519 23.180 -26.588 1.00 51.69 309 ASN A O 1
#

Solvent-accessible surface area (backbone atoms only — not comparable to full-atom values): 18020 Å² total; per-residue (Å²): 141,90,86,79,64,76,72,55,58,54,57,58,56,48,55,69,48,49,58,56,50,54,64,48,54,63,60,51,71,80,74,53,64,70,82,64,44,51,58,55,50,46,49,42,49,54,23,47,53,51,52,45,41,52,59,78,32,41,68,58,53,50,51,50,57,57,54,59,72,74,52,81,82,64,96,52,50,67,60,53,49,59,65,46,41,57,59,51,50,51,50,52,47,51,51,48,50,51,54,49,48,57,54,47,58,64,64,68,69,50,101,76,74,94,77,90,82,90,78,86,94,62,83,52,75,62,50,52,63,60,57,71,68,62,87,83,86,70,69,66,71,60,55,57,50,55,53,47,57,51,53,53,52,54,21,51,50,47,45,53,53,50,53,52,49,56,52,49,56,52,50,51,53,52,54,53,51,53,51,49,51,52,52,53,53,55,57,69,76,49,88,66,59,69,72,60,52,52,52,56,50,48,53,50,51,56,49,50,53,52,52,51,54,46,51,51,51,52,47,66,54,43,51,59,44,50,50,53,53,51,51,52,50,53,50,54,51,52,54,54,49,50,52,51,50,62,70,66,61,57,48,87,79,39,76,90,52,37,66,58,54,51,48,48,55,54,52,64,70,45,84,85,62,58,49,56,86,84,77,42,55,60,40,73,68,45,53,49,50,51,50,52,49,51,52,53,49,53,53,48,52,54,54,57,63,66,70,78,117

Nearest PDB structures (foldseek):
  3ja6-assembly1_I  TM=1.553E-01  e=3.468E+00  Escherichia coli
  3g67-assembly1_A  TM=2.282E-01  e=7.623E+00  Thermotoga maritima
  3ja6-assembly1_H  TM=1.848E-01  e=5.863E+00  Escherichia coli
  3zx6-assembly1_B  TM=1.848E-01  e=8.924E+00  Archaeoglobus fulgidus DSM 4304

pLDDT: mean 70.23, std 16.98, range [29.08, 96.88]

Radius of gyration: 26.14 Å; Cα contacts (8 Å, |Δi|>4): 102; chains: 1; bounding box: 68×62×65 Å